Protein AF-A0A522Z5K9-F1 (afdb_monomer_lite)

Sequence (264 aa):
MRSLAPLLTVFLGLAPARAAVGTAVESTFLFEPAEFASKGAEGLAQQDSVFVRPAPPSSEPDETLDLSAAFNKNWDADAFPTGEGPAMVGTQFDAKGDAYLSVTLPHAQVATYYKYEAGMSAAWQVGNEVYEMWLDVSIFRARTSNFVMVKRRSDGRTVYKRRIKEILLRTYPKGQTVSIGGREYKVFFSFSLIPGDPARTDVNNYTLALVTNVGSGGDLDYRTYLIPFRDLQGSGTVSYTLYGGERIRLRARTDPPELDVFVP

Radius of gyration: 26.59 Å; chains: 1; bounding box: 60×40×113 Å

Secondary structure (DSSP, 8-state):
----------------------------------------TTS-S------PPPPPPPSS-SEEEETTTTBTGGGGSEEEE-SSSEEEEEEEE-TT--EEEEEE-TT-SS-EEEE--TT-EEEEEETTEEEEEEEE--TTSTTT--EEEEEETTT--EEEEEEHHHHHHHHGGGSEEEEETTEEEEEEEEEEEE-SSSBEEEEEEEEEEEEEE---TT---EEEEEEEGGGG-SSSPEEEE-GGG-EEEEEE--TTTEEEEE--

Structure (mmCIF, N/CA/C/O backbone):
data_AF-A0A522Z5K9-F1
#
_entry.id   AF-A0A522Z5K9-F1
#
loop_
_atom_site.group_PDB
_atom_site.id
_atom_site.type_symbol
_atom_site.label_atom_id
_atom_site.label_alt_id
_atom_site.label_comp_id
_atom_site.label_asym_id
_atom_site.label_entity_id
_atom_site.label_seq_id
_atom_site.pdbx_PDB_ins_code
_atom_site.Cartn_x
_atom_site.Cartn_y
_atom_site.Cartn_z
_atom_site.occupancy
_atom_site.B_iso_or_equiv
_atom_site.auth_seq_id
_atom_site.auth_comp_id
_atom_site.auth_asym_id
_atom_site.auth_atom_id
_atom_site.pdbx_PDB_model_num
ATOM 1 N N . MET A 1 1 ? 1.668 1.784 -81.060 1.00 38.09 1 MET A N 1
ATOM 2 C CA . MET A 1 1 ? 1.559 0.311 -81.133 1.00 38.09 1 MET A CA 1
ATOM 3 C C . MET A 1 1 ? 1.083 -0.203 -79.780 1.00 38.09 1 MET A C 1
ATOM 5 O O . MET A 1 1 ? 1.662 0.169 -78.775 1.00 38.09 1 MET A O 1
ATOM 9 N N . ARG A 1 2 ? -0.029 -0.950 -79.816 1.00 39.84 2 ARG A N 1
ATOM 10 C CA . ARG A 1 2 ? -0.612 -1.913 -78.857 1.00 39.84 2 ARG A CA 1
ATOM 11 C C . ARG A 1 2 ? 0.016 -2.056 -77.454 1.00 39.84 2 ARG A C 1
ATOM 13 O O . ARG A 1 2 ? 1.145 -2.508 -77.348 1.00 39.84 2 ARG A O 1
ATOM 20 N N . SER A 1 3 ? -0.810 -1.922 -76.411 1.00 42.44 3 SER A N 1
ATOM 21 C CA . SER A 1 3 ? -1.232 -3.082 -75.603 1.00 42.44 3 SER A CA 1
ATOM 22 C C . SER A 1 3 ? -2.484 -2.751 -74.775 1.00 42.44 3 SER A C 1
ATOM 24 O O . SER A 1 3 ? -2.632 -1.637 -74.285 1.00 42.44 3 SER A O 1
ATOM 26 N N . LEU A 1 4 ? -3.390 -3.723 -74.690 1.00 47.41 4 LEU A N 1
ATOM 27 C CA . LEU A 1 4 ? -4.717 -3.722 -74.067 1.00 47.41 4 LEU A CA 1
ATOM 28 C C . LEU A 1 4 ? -4.751 -4.826 -72.994 1.00 47.41 4 LEU A C 1
ATOM 30 O O . LEU A 1 4 ? -4.060 -5.828 -73.165 1.00 47.41 4 LEU A O 1
ATOM 34 N N . ALA A 1 5 ? -5.672 -4.663 -72.029 1.00 45.78 5 ALA A N 1
ATOM 35 C CA . ALA A 1 5 ? -6.267 -5.648 -71.098 1.00 45.78 5 ALA A CA 1
ATOM 36 C C . ALA A 1 5 ? -5.790 -5.612 -69.622 1.00 45.78 5 ALA A C 1
ATOM 38 O O . ALA A 1 5 ? -4.616 -5.355 -69.372 1.00 45.78 5 ALA A O 1
ATOM 39 N N . PRO A 1 6 ? -6.640 -6.012 -68.645 1.00 53.31 6 PRO A N 1
ATOM 40 C CA . PRO A 1 6 ? -8.097 -5.820 -68.570 1.00 53.31 6 PRO A CA 1
ATOM 41 C C . PRO A 1 6 ? -8.613 -5.318 -67.198 1.00 53.31 6 PRO A C 1
ATOM 43 O O . PRO A 1 6 ? -7.958 -5.424 -66.164 1.00 53.31 6 PRO A O 1
ATOM 46 N N . LEU A 1 7 ? -9.858 -4.822 -67.231 1.00 45.09 7 LEU A N 1
ATOM 47 C CA . LEU A 1 7 ? -10.778 -4.672 -66.100 1.00 45.09 7 LEU A CA 1
ATOM 48 C C . LEU A 1 7 ? -10.933 -5.987 -65.317 1.00 45.09 7 LEU A C 1
ATOM 50 O O . LEU A 1 7 ? -11.170 -7.034 -65.922 1.00 45.09 7 LEU A O 1
ATOM 54 N N . LEU A 1 8 ? -10.978 -5.896 -63.986 1.00 38.59 8 LEU A N 1
ATOM 55 C CA . LEU A 1 8 ? -11.703 -6.857 -63.158 1.00 38.59 8 LEU A CA 1
ATOM 56 C C . LEU A 1 8 ? -12.752 -6.105 -62.331 1.00 38.59 8 LEU A C 1
ATOM 58 O O . LEU A 1 8 ? -12.438 -5.365 -61.402 1.00 38.59 8 LEU A O 1
ATOM 62 N N . THR A 1 9 ? -14.009 -6.290 -62.714 1.00 41.22 9 THR A N 1
ATOM 63 C CA . THR A 1 9 ? -15.200 -5.922 -61.951 1.00 41.22 9 THR A CA 1
ATOM 64 C C . THR A 1 9 ? -15.710 -7.200 -61.295 1.00 41.22 9 THR A C 1
ATOM 66 O O . THR A 1 9 ? -16.002 -8.158 -62.006 1.00 41.22 9 THR A O 1
ATOM 69 N N . VAL A 1 10 ? -15.858 -7.225 -59.969 1.00 41.28 10 VAL A N 1
ATOM 70 C CA . VAL A 1 10 ? -16.728 -8.201 -59.297 1.00 41.28 10 VAL A CA 1
ATOM 71 C C . VAL A 1 10 ? -17.717 -7.450 -58.418 1.00 41.28 10 VAL A C 1
ATOM 73 O O . VAL A 1 10 ? -17.373 -6.539 -57.670 1.00 41.28 10 VAL A O 1
ATOM 76 N N . PHE A 1 11 ? -18.969 -7.829 -58.636 1.00 37.94 11 PHE A N 1
ATOM 77 C CA . PHE A 1 11 ? -20.211 -7.266 -58.149 1.00 37.94 11 PHE A CA 1
ATOM 78 C C . PHE A 1 11 ? -20.534 -7.672 -56.701 1.00 37.94 11 PHE A C 1
ATOM 80 O O . PHE A 1 11 ? -20.244 -8.784 -56.277 1.00 37.94 11 PHE A O 1
ATOM 87 N N . LEU A 1 12 ? -21.223 -6.743 -56.032 1.00 35.25 12 LEU A N 1
ATOM 88 C CA . LEU A 1 12 ? -22.359 -6.888 -55.112 1.00 35.25 12 LEU A CA 1
ATOM 89 C C . LEU A 1 12 ? -22.447 -8.077 -54.134 1.00 35.25 12 LEU A C 1
ATOM 91 O O . LEU A 1 12 ? -22.701 -9.216 -54.509 1.00 35.25 12 LEU A O 1
ATOM 95 N N . GLY A 1 13 ? -22.541 -7.700 -52.856 1.00 32.12 13 GLY A N 1
ATOM 96 C CA . GLY A 1 13 ? -23.331 -8.385 -51.833 1.00 32.12 13 GLY A CA 1
ATOM 97 C C . GLY A 1 13 ? -24.067 -7.373 -50.945 1.00 32.12 13 GLY A C 1
ATOM 98 O O . GLY A 1 13 ? -23.658 -7.133 -49.817 1.00 32.12 13 GLY A O 1
ATOM 99 N N . LEU A 1 14 ? -25.130 -6.746 -51.469 1.00 36.59 14 LEU A N 1
ATOM 100 C CA . LEU A 1 14 ? -26.270 -6.258 -50.669 1.00 36.59 14 LEU A CA 1
ATOM 101 C C . LEU A 1 14 ? -27.040 -7.515 -50.210 1.00 36.59 14 LEU A C 1
ATOM 103 O O . LEU A 1 14 ? -27.136 -8.465 -50.978 1.00 36.59 14 LEU A O 1
ATOM 107 N N . ALA A 1 15 ? -27.603 -7.627 -49.010 1.00 40.28 15 ALA A N 1
ATOM 108 C CA . ALA A 1 15 ? -28.743 -6.852 -48.525 1.00 40.28 15 ALA A CA 1
ATOM 109 C C . ALA A 1 15 ? -29.077 -7.252 -47.048 1.00 40.28 15 ALA A C 1
ATOM 111 O O . ALA A 1 15 ? -28.417 -8.128 -46.491 1.00 40.28 15 ALA A O 1
ATOM 112 N N . PRO A 1 16 ? -30.081 -6.620 -46.403 1.00 50.53 16 PRO A N 1
ATOM 113 C CA . PRO A 1 16 ? -30.133 -6.348 -44.965 1.00 50.53 16 PRO A CA 1
ATOM 114 C C . PRO A 1 16 ? -31.173 -7.179 -44.187 1.00 50.53 16 PRO A C 1
ATOM 116 O O . PRO A 1 16 ? -32.095 -7.743 -44.766 1.00 50.53 16 PRO A O 1
ATOM 119 N N . ALA A 1 17 ? -31.107 -7.150 -42.853 1.00 35.06 17 ALA A N 1
ATOM 120 C CA . ALA A 1 17 ? -32.242 -7.461 -41.972 1.00 35.06 17 ALA A CA 1
ATOM 121 C C . ALA A 1 17 ? -32.073 -6.686 -40.650 1.00 35.06 17 ALA A C 1
ATOM 123 O O . ALA A 1 17 ? -31.107 -6.885 -39.926 1.00 35.06 17 ALA A O 1
ATOM 124 N N . ARG A 1 18 ? -32.802 -5.577 -40.480 1.00 33.28 18 ARG A N 1
ATOM 125 C CA . ARG A 1 18 ? -34.078 -5.453 -39.741 1.00 33.28 18 ARG A CA 1
ATOM 126 C C . ARG A 1 18 ? -33.966 -5.679 -38.225 1.00 33.28 18 ARG A C 1
ATOM 128 O O . ARG A 1 18 ? -33.973 -6.799 -37.745 1.00 33.28 18 ARG A O 1
ATOM 135 N N . ALA A 1 19 ? -33.940 -4.535 -37.539 1.00 36.88 19 ALA A N 1
ATOM 136 C CA . ALA A 1 19 ? -34.707 -4.150 -36.355 1.00 36.88 19 ALA A CA 1
ATOM 137 C C . ALA A 1 19 ? -35.107 -5.229 -35.333 1.00 36.88 19 ALA A C 1
ATOM 139 O O . ALA A 1 19 ? -35.972 -6.061 -35.594 1.00 36.88 19 ALA A O 1
ATOM 140 N N . ALA A 1 20 ? -34.654 -5.017 -34.098 1.00 30.48 20 ALA A N 1
ATOM 141 C CA . ALA A 1 20 ? -35.480 -5.231 -32.919 1.00 30.48 20 ALA A CA 1
ATOM 142 C C . ALA A 1 20 ? -35.437 -3.963 -32.054 1.00 30.48 20 ALA A C 1
ATOM 144 O O . ALA A 1 20 ? -34.388 -3.554 -31.562 1.00 30.48 20 ALA A O 1
ATOM 145 N N . VAL A 1 21 ? -36.599 -3.322 -31.936 1.00 38.12 21 VAL A N 1
ATOM 146 C CA . VAL A 1 21 ? -36.931 -2.356 -30.887 1.00 38.12 21 VAL A CA 1
ATOM 147 C C . VAL A 1 21 ? -37.087 -3.140 -29.586 1.00 38.12 21 VAL A C 1
ATOM 149 O O . VAL A 1 21 ? -37.733 -4.186 -29.584 1.00 38.12 21 VAL A O 1
ATOM 152 N N . GLY A 1 22 ? -36.542 -2.624 -28.487 1.00 28.41 22 GLY A N 1
ATOM 153 C CA . GLY A 1 22 ? -36.716 -3.215 -27.165 1.00 28.41 22 GLY A CA 1
ATOM 154 C C . GLY A 1 22 ? -36.303 -2.261 -26.052 1.00 28.41 22 GLY A C 1
ATOM 155 O O . GLY A 1 22 ? -35.141 -2.225 -25.680 1.00 28.41 22 GLY A O 1
ATOM 156 N N . THR A 1 23 ? -37.290 -1.498 -25.574 1.00 27.36 23 THR A N 1
ATOM 157 C CA . THR A 1 23 ? -37.508 -1.069 -24.177 1.00 27.36 23 THR A CA 1
ATOM 158 C C . THR A 1 23 ? -36.351 -0.460 -23.377 1.00 27.36 23 THR A C 1
ATOM 160 O O . THR A 1 23 ? -35.394 -1.128 -23.000 1.00 27.36 23 THR A O 1
ATOM 163 N N . ALA A 1 24 ? -36.552 0.804 -22.994 1.00 35.72 24 ALA A N 1
ATOM 164 C CA . ALA A 1 24 ? -35.871 1.456 -21.887 1.00 35.72 24 ALA A CA 1
ATOM 165 C C . ALA A 1 24 ? -35.961 0.624 -20.596 1.00 35.72 24 ALA A C 1
ATOM 167 O O . ALA A 1 24 ? -37.046 0.181 -20.221 1.00 35.72 24 ALA A O 1
ATOM 168 N N . VAL A 1 25 ? -34.831 0.490 -19.904 1.00 29.16 25 VAL A N 1
ATOM 169 C CA . VAL A 1 25 ? -34.778 0.245 -18.462 1.00 29.16 25 VAL A CA 1
ATOM 170 C C . VAL A 1 25 ? -33.699 1.171 -17.911 1.00 29.16 25 VAL A C 1
ATOM 172 O O . VAL A 1 25 ? -32.521 1.040 -18.246 1.00 29.16 25 VAL A O 1
ATOM 175 N N . GLU A 1 26 ? -34.124 2.150 -17.116 1.00 31.48 26 GLU A N 1
ATOM 176 C CA . GLU A 1 26 ? -33.255 2.882 -16.200 1.00 31.48 26 GLU A CA 1
ATOM 177 C C . GLU A 1 26 ? -32.524 1.867 -15.314 1.00 31.48 26 GLU A C 1
ATOM 179 O O . GLU A 1 26 ? -33.155 1.128 -14.563 1.00 31.48 26 GLU A O 1
ATOM 184 N N . SER A 1 27 ? -31.196 1.816 -15.405 1.00 29.36 27 SER A N 1
ATOM 185 C CA . SER A 1 27 ? -30.380 1.055 -14.460 1.00 29.36 27 SER A CA 1
ATOM 186 C C . SER A 1 27 ? -29.713 2.030 -13.506 1.00 29.36 27 SER A C 1
ATOM 188 O O . SER A 1 27 ? -28.600 2.507 -13.733 1.00 29.36 27 SER A O 1
ATOM 190 N N . THR A 1 28 ? -30.426 2.334 -12.427 1.00 28.64 28 THR A N 1
ATOM 191 C CA . THR A 1 28 ? -29.843 2.813 -11.176 1.00 28.64 28 THR A CA 1
ATOM 192 C C . THR A 1 28 ? -28.887 1.728 -10.682 1.00 28.64 28 THR A C 1
ATOM 194 O O . THR A 1 28 ? -29.315 0.742 -10.088 1.00 28.64 28 THR A O 1
ATOM 197 N N . PHE A 1 29 ? -27.591 1.865 -10.959 1.00 24.86 29 PHE A N 1
ATOM 198 C CA . PHE A 1 29 ? -26.584 1.005 -10.343 1.00 24.86 29 PHE A CA 1
ATOM 199 C C . PHE A 1 29 ? -26.376 1.463 -8.900 1.00 24.86 29 PHE A C 1
ATOM 201 O O . PHE A 1 29 ? -25.605 2.377 -8.612 1.00 24.86 29 PHE A O 1
ATOM 208 N N . LEU A 1 30 ? -27.118 0.825 -7.997 1.00 26.42 30 LEU A N 1
ATOM 209 C CA . LEU A 1 30 ? -26.743 0.717 -6.597 1.00 26.42 30 LEU A CA 1
ATOM 210 C C . LEU A 1 30 ? -25.425 -0.062 -6.524 1.00 26.42 30 LEU A C 1
ATOM 212 O O . LEU A 1 30 ? -25.271 -1.112 -7.145 1.00 26.42 30 LEU A O 1
ATOM 216 N N . PHE A 1 31 ? -24.466 0.495 -5.791 1.00 29.17 31 PHE A N 1
ATOM 217 C CA . PHE A 1 31 ? -23.257 -0.203 -5.380 1.00 29.17 31 PHE A CA 1
ATOM 218 C C . PHE A 1 31 ? -23.645 -1.458 -4.590 1.00 29.17 31 PHE A C 1
ATOM 220 O O . PHE A 1 31 ? -24.169 -1.343 -3.485 1.00 29.17 31 PHE A O 1
ATOM 227 N N . GLU A 1 32 ? -23.318 -2.634 -5.116 1.00 26.58 32 GLU A N 1
ATOM 228 C CA . GLU A 1 32 ? -23.085 -3.822 -4.299 1.00 26.58 32 GLU A CA 1
ATOM 229 C C . GLU A 1 32 ? -21.576 -4.107 -4.308 1.00 26.58 32 GLU A C 1
ATOM 231 O O . GLU A 1 32 ? -21.018 -4.429 -5.363 1.00 26.58 32 GLU A O 1
ATOM 236 N N . PRO A 1 33 ? -20.863 -3.956 -3.176 1.00 30.67 33 PRO A N 1
ATOM 237 C CA . PRO A 1 33 ? -19.538 -4.541 -3.048 1.00 30.67 33 PRO A CA 1
ATOM 238 C C . PRO A 1 33 ? -19.664 -6.065 -3.137 1.00 30.67 33 PRO A C 1
ATOM 240 O O . PRO A 1 33 ? -20.565 -6.662 -2.555 1.00 30.67 33 PRO A O 1
ATOM 243 N N . ALA A 1 34 ? -18.750 -6.686 -3.882 1.00 29.42 34 ALA A N 1
ATOM 244 C CA . ALA A 1 34 ? -18.721 -8.122 -4.106 1.00 29.42 34 ALA A CA 1
ATOM 245 C C . ALA A 1 34 ? -18.733 -8.905 -2.780 1.00 29.42 34 ALA A C 1
ATOM 247 O O . ALA A 1 34 ? -17.736 -8.944 -2.055 1.00 29.42 34 ALA A O 1
ATOM 248 N N . GLU A 1 35 ? -19.849 -9.576 -2.500 1.00 29.75 35 GLU A N 1
ATOM 249 C CA . GLU A 1 35 ? -19.914 -10.641 -1.509 1.00 29.75 35 GLU A CA 1
ATOM 250 C C . GLU A 1 35 ? -19.084 -11.836 -1.997 1.00 29.75 35 GLU A C 1
ATOM 252 O O . GLU A 1 35 ? -19.398 -12.493 -2.993 1.00 29.75 35 GLU A O 1
ATOM 257 N N . PHE A 1 36 ? -18.017 -12.153 -1.265 1.00 32.34 36 PHE A N 1
ATOM 258 C CA . PHE A 1 36 ? -17.412 -13.476 -1.316 1.00 32.34 36 PHE A CA 1
ATOM 259 C C . PHE A 1 36 ? -18.086 -14.368 -0.266 1.00 32.34 36 PHE A C 1
ATOM 261 O O . PHE A 1 36 ? -17.975 -14.119 0.931 1.00 32.34 36 PHE A O 1
ATOM 268 N N . ALA A 1 37 ? -18.707 -15.438 -0.772 1.00 34.50 37 ALA A N 1
ATOM 269 C CA . ALA A 1 37 ? -19.299 -16.591 -0.084 1.00 34.50 37 ALA A CA 1
ATOM 270 C C . ALA A 1 37 ? -20.744 -16.442 0.439 1.00 34.50 37 ALA A C 1
ATOM 272 O O . ALA A 1 37 ? -21.019 -16.261 1.622 1.00 34.50 37 ALA A O 1
ATOM 273 N N . SER A 1 38 ? -21.682 -16.712 -0.470 1.00 36.88 38 SER A N 1
ATOM 274 C CA . SER A 1 38 ? -23.034 -17.181 -0.184 1.00 36.88 38 SER A CA 1
ATOM 275 C C . SER A 1 38 ? -23.005 -18.541 0.532 1.00 36.88 38 SER A C 1
ATOM 277 O O . SER A 1 38 ? -22.867 -19.584 -0.105 1.00 36.88 38 SER A O 1
ATOM 279 N N . LYS A 1 39 ? -23.095 -18.527 1.869 1.00 33.62 39 LYS A N 1
ATOM 280 C CA . LYS A 1 39 ? -23.675 -19.583 2.735 1.00 33.62 39 LYS A CA 1
ATOM 281 C C . LYS A 1 39 ? -23.502 -19.205 4.211 1.00 33.62 39 LYS A C 1
ATOM 283 O O . LYS A 1 39 ? -22.587 -19.661 4.887 1.00 33.62 39 LYS A O 1
ATOM 288 N N . GLY A 1 40 ? -24.405 -18.365 4.706 1.00 32.81 40 GLY A N 1
ATOM 289 C CA . GLY A 1 40 ? -24.480 -18.012 6.130 1.00 32.81 40 GLY A CA 1
ATOM 290 C C . GLY A 1 40 ? -25.724 -17.212 6.535 1.00 32.81 40 GLY A C 1
ATOM 291 O O . GLY A 1 40 ? -25.998 -17.074 7.722 1.00 32.81 40 GLY A O 1
ATOM 292 N N . ALA A 1 41 ? -26.508 -16.722 5.572 1.00 31.91 41 ALA A N 1
ATOM 293 C CA . ALA A 1 41 ? -27.564 -15.734 5.795 1.00 31.91 41 ALA A CA 1
ATOM 294 C C . ALA A 1 41 ? -28.925 -16.282 6.288 1.00 31.91 41 ALA A C 1
ATOM 296 O O . ALA A 1 41 ? -29.937 -15.621 6.093 1.00 31.91 41 ALA A O 1
ATOM 297 N N . GLU A 1 42 ? -28.986 -17.444 6.948 1.00 33.66 42 GLU A N 1
ATOM 298 C CA . GLU A 1 42 ? -30.263 -17.990 7.467 1.00 33.66 42 GLU A CA 1
ATOM 299 C C . GLU A 1 42 ? -30.261 -18.316 8.975 1.00 33.66 42 GLU A C 1
ATOM 301 O O . GLU A 1 42 ? -31.186 -18.951 9.469 1.00 33.66 42 GLU A O 1
ATOM 306 N N . GLY A 1 43 ? -29.264 -17.862 9.746 1.00 32.97 43 GLY A N 1
ATOM 307 C CA . GLY A 1 43 ? -29.091 -18.307 11.140 1.00 32.97 43 GLY A CA 1
ATOM 308 C C . GLY A 1 43 ? -29.132 -17.270 12.269 1.00 32.97 43 GLY A C 1
ATOM 309 O O . GLY A 1 43 ? -28.964 -17.676 13.411 1.00 32.97 43 GLY A O 1
ATOM 310 N N . LEU A 1 44 ? -29.301 -15.965 12.018 1.00 32.34 44 LEU A N 1
ATOM 311 C CA . LEU A 1 44 ? -29.113 -14.934 13.067 1.00 32.34 44 LEU A CA 1
ATOM 312 C C . LEU A 1 44 ? -30.290 -13.963 13.234 1.00 32.34 44 LEU A C 1
ATOM 314 O O . LEU A 1 44 ? -30.126 -12.832 13.687 1.00 32.34 44 LEU A O 1
ATOM 318 N N . ALA A 1 45 ? -31.502 -14.412 12.913 1.00 34.56 45 ALA A N 1
ATOM 319 C CA . ALA A 1 45 ? -32.692 -13.810 13.496 1.00 34.56 45 ALA A CA 1
ATOM 320 C C . ALA A 1 45 ? -32.866 -14.384 14.912 1.00 34.56 45 ALA A C 1
ATOM 322 O O . ALA A 1 45 ? -33.071 -15.585 15.044 1.00 34.56 45 ALA A O 1
ATOM 323 N N . GLN A 1 46 ? -32.832 -13.506 15.921 1.00 43.53 46 GLN A N 1
ATOM 324 C CA . GLN A 1 46 ? -33.010 -13.734 17.370 1.00 43.53 46 GLN A CA 1
ATOM 325 C C . GLN A 1 46 ? -31.714 -13.855 18.182 1.00 43.53 46 GLN A C 1
ATOM 327 O O . GLN A 1 46 ? -31.176 -14.940 18.368 1.00 43.53 46 GLN A O 1
ATOM 332 N N . GLN A 1 47 ? -31.292 -12.738 18.781 1.00 32.72 47 GLN A N 1
ATOM 333 C CA . GLN A 1 47 ? -30.780 -12.754 20.151 1.00 32.72 47 GLN A CA 1
ATOM 334 C C . GLN A 1 47 ? -30.977 -11.387 20.818 1.00 32.72 47 GLN A C 1
ATOM 336 O O . GLN A 1 47 ? -30.846 -10.338 20.189 1.00 32.72 47 GLN A O 1
ATOM 341 N N . ASP A 1 48 ? -31.386 -11.454 22.079 1.00 29.50 48 ASP A N 1
ATOM 342 C CA . ASP A 1 48 ? -31.991 -10.399 22.881 1.00 29.50 48 ASP A CA 1
ATOM 343 C C . ASP A 1 48 ? -31.126 -9.142 23.054 1.00 29.50 48 ASP A C 1
ATOM 345 O O . ASP A 1 48 ? -29.913 -9.188 23.261 1.00 29.50 48 ASP A O 1
ATOM 349 N N . SER A 1 49 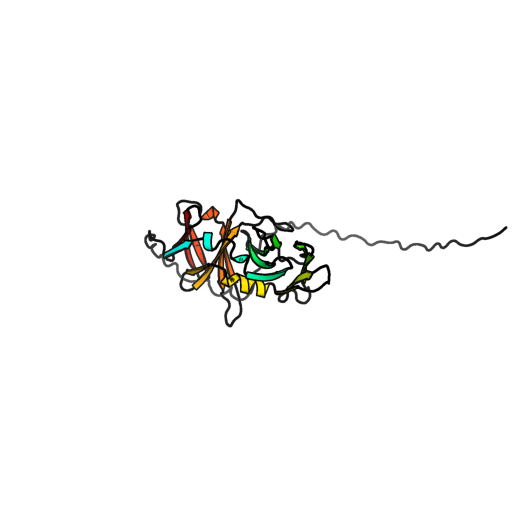? -31.788 -7.988 23.038 1.00 26.31 49 SER A N 1
ATOM 350 C CA . SER A 1 49 ? -31.211 -6.685 23.349 1.00 26.31 49 SER A CA 1
ATOM 351 C C . SER A 1 49 ? -30.859 -6.579 24.839 1.00 26.31 49 SER A C 1
ATOM 353 O O . SER A 1 49 ? -31.654 -6.137 25.669 1.00 26.31 49 SER A O 1
ATOM 355 N N . VAL A 1 50 ? -29.625 -6.945 25.191 1.00 29.16 50 VAL A N 1
ATOM 356 C CA . VAL A 1 50 ? -29.044 -6.639 26.504 1.00 29.16 50 VAL A CA 1
ATOM 357 C C . VAL A 1 50 ? -28.645 -5.162 26.533 1.00 29.16 50 VAL A C 1
ATOM 359 O O . VAL A 1 50 ? -27.687 -4.742 25.885 1.00 29.16 50 VAL A O 1
ATOM 362 N N . PHE A 1 51 ? -29.373 -4.356 27.308 1.00 30.52 51 PHE A N 1
ATOM 363 C CA . PHE A 1 51 ? -28.955 -2.996 27.653 1.00 30.52 51 PHE A CA 1
ATOM 364 C C . PHE A 1 51 ? -27.724 -3.053 28.568 1.00 30.52 51 PHE A C 1
ATOM 366 O O . PHE A 1 51 ? -27.838 -3.163 29.789 1.00 30.52 51 PHE A O 1
ATOM 373 N N . VAL A 1 52 ? -26.534 -2.960 27.977 1.00 34.34 52 VAL A N 1
ATOM 374 C CA . VAL A 1 52 ? -25.280 -2.753 28.710 1.00 34.34 52 VAL A CA 1
ATOM 375 C C . VAL A 1 52 ? -25.116 -1.254 28.963 1.00 34.34 52 VAL A C 1
ATOM 377 O O . VAL A 1 52 ? -25.096 -0.452 28.027 1.00 34.34 52 VAL A O 1
ATOM 380 N N . ARG A 1 53 ? -25.019 -0.854 30.238 1.00 34.12 53 ARG A N 1
ATOM 381 C CA . ARG A 1 53 ? -24.661 0.525 30.604 1.00 34.12 53 ARG A CA 1
ATOM 382 C C . ARG A 1 53 ? -23.257 0.835 30.061 1.00 34.12 53 ARG A C 1
ATOM 384 O O . ARG A 1 53 ? -22.364 0.022 30.287 1.00 34.12 53 ARG A O 1
ATOM 391 N N . PRO A 1 54 ? -23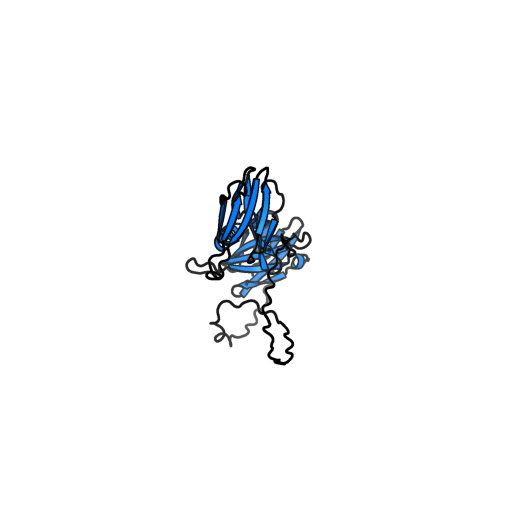.030 1.985 29.398 1.00 36.25 54 PRO A N 1
ATOM 392 C CA . PRO A 1 54 ? -21.691 2.371 28.971 1.00 36.25 54 PRO A CA 1
ATOM 393 C C . PRO A 1 54 ? -20.779 2.471 30.197 1.00 36.25 54 PRO A C 1
ATOM 395 O O . PRO A 1 54 ? -21.111 3.177 31.153 1.00 36.25 54 PRO A O 1
ATOM 398 N N . ALA A 1 55 ? -19.642 1.776 30.176 1.00 41.69 55 ALA A N 1
ATOM 399 C CA . ALA A 1 55 ? -18.550 2.097 31.085 1.00 41.69 55 ALA A CA 1
ATOM 400 C C . ALA A 1 55 ? -18.145 3.570 30.860 1.00 41.69 55 ALA A C 1
ATOM 402 O O . ALA A 1 55 ? -18.209 4.044 29.717 1.00 41.69 55 ALA A O 1
ATOM 403 N N . PRO A 1 56 ? -17.773 4.322 31.915 1.00 44.44 56 PRO A N 1
ATOM 404 C CA . PRO A 1 56 ? -17.266 5.674 31.734 1.00 44.44 56 PRO A CA 1
ATOM 405 C C . PRO A 1 56 ? -16.069 5.627 30.773 1.00 44.44 56 PRO A C 1
ATOM 407 O O . PRO A 1 56 ? -15.248 4.713 30.879 1.00 44.44 56 PRO A O 1
ATOM 410 N N . PRO A 1 57 ? -15.971 6.556 29.808 1.00 52.94 57 PRO A N 1
ATOM 411 C CA . PRO A 1 57 ? -14.858 6.564 28.874 1.00 52.94 57 PRO A CA 1
ATOM 412 C C . PRO A 1 57 ? -13.556 6.680 29.671 1.00 52.94 57 PRO A C 1
ATOM 414 O O . PRO A 1 57 ? -13.347 7.685 30.347 1.00 52.94 57 PRO A O 1
ATOM 417 N N . SER A 1 58 ? -12.700 5.652 29.604 1.00 55.56 58 SER A N 1
ATOM 418 C CA . SER A 1 58 ? -11.326 5.749 30.114 1.00 55.56 58 SER A CA 1
ATOM 419 C C . SER A 1 58 ? -10.681 7.011 29.538 1.00 55.56 58 SER A C 1
ATOM 421 O O . SER A 1 58 ? -10.772 7.247 28.326 1.00 55.56 58 SER A O 1
ATOM 423 N N . SER A 1 59 ? -10.086 7.832 30.406 1.00 64.75 59 SER A N 1
ATOM 424 C CA . SER A 1 59 ? -9.358 9.045 30.024 1.00 64.75 59 SER A CA 1
ATOM 425 C C . SER A 1 59 ? -7.974 8.740 29.448 1.00 64.75 59 SER A C 1
ATOM 427 O O . SER A 1 59 ? -7.434 9.568 28.713 1.00 64.75 59 SER A O 1
ATOM 429 N N . GLU A 1 60 ? -7.416 7.568 29.760 1.00 72.69 60 GLU A N 1
ATOM 430 C CA . GLU A 1 60 ? -6.108 7.117 29.283 1.00 72.69 60 GLU A CA 1
ATOM 431 C C . GLU A 1 60 ? -6.273 6.110 28.132 1.00 72.69 60 GLU A C 1
ATOM 433 O O . GLU A 1 60 ? -7.155 5.246 28.209 1.00 72.69 60 GLU A O 1
ATOM 438 N N . PRO A 1 61 ? -5.492 6.248 27.042 1.00 74.69 61 PRO A N 1
ATOM 439 C CA . PRO A 1 61 ? -5.475 5.275 25.956 1.00 74.69 61 PRO A CA 1
ATOM 440 C C . PRO A 1 61 ? -4.805 3.976 26.398 1.00 74.69 61 PRO A C 1
ATOM 442 O O . PRO A 1 61 ? -3.845 3.997 27.163 1.00 74.69 61 PRO A O 1
ATOM 445 N N . ASP A 1 62 ? -5.297 2.855 25.878 1.00 81.62 62 ASP A N 1
ATOM 446 C CA . ASP A 1 62 ? -4.698 1.537 26.099 1.00 81.62 62 ASP A CA 1
ATOM 447 C C . ASP A 1 62 ? -3.383 1.393 25.318 1.00 81.62 62 ASP A C 1
ATOM 449 O O . ASP A 1 62 ? -2.450 0.731 25.770 1.00 81.62 62 ASP A O 1
ATOM 453 N N . GLU A 1 63 ? -3.288 2.055 24.161 1.00 83.19 63 GLU A N 1
ATOM 454 C CA . GLU A 1 63 ? -2.082 2.111 23.338 1.00 83.19 63 GLU A CA 1
ATOM 455 C C . GLU A 1 63 ? -1.975 3.477 22.631 1.00 83.19 63 GLU A C 1
ATOM 457 O O . GLU A 1 63 ? -2.975 4.040 22.194 1.00 83.19 63 GLU A O 1
ATOM 462 N N . THR A 1 64 ? -0.765 4.026 22.495 1.00 82.25 64 THR A N 1
ATOM 463 C CA . THR A 1 64 ? -0.497 5.227 21.680 1.00 82.25 64 THR A CA 1
ATOM 464 C C . THR A 1 64 ? 0.509 4.847 20.599 1.00 82.25 64 THR A C 1
ATOM 466 O O . THR A 1 64 ? 1.605 4.373 20.899 1.00 82.25 64 THR A O 1
ATOM 469 N N . LEU A 1 65 ? 0.138 5.048 19.335 1.00 81.50 65 LEU A N 1
ATOM 470 C CA . LEU A 1 65 ? 0.972 4.738 18.178 1.00 81.50 65 LEU A CA 1
ATOM 471 C C . LEU A 1 65 ? 1.595 6.009 17.616 1.00 81.50 65 LEU A C 1
ATOM 473 O O . LEU A 1 65 ? 0.886 6.950 17.266 1.00 81.50 65 LEU A O 1
ATOM 477 N N . ASP A 1 66 ? 2.908 5.987 17.427 1.00 81.50 66 ASP A N 1
ATOM 478 C CA . ASP A 1 66 ? 3.594 6.956 16.579 1.00 81.50 66 ASP A CA 1
ATOM 479 C C . ASP A 1 66 ? 3.372 6.595 15.098 1.00 81.50 66 ASP A C 1
ATOM 481 O O . ASP A 1 66 ? 4.012 5.690 14.551 1.00 81.50 66 ASP A O 1
ATOM 485 N N . LEU A 1 67 ? 2.453 7.299 14.430 1.00 78.44 67 LEU A N 1
ATOM 486 C CA . LEU A 1 67 ? 2.150 7.059 13.019 1.00 78.44 67 LEU A CA 1
ATOM 487 C C . LEU A 1 67 ? 3.253 7.567 12.091 1.00 78.44 67 LEU A C 1
ATOM 489 O O . LEU A 1 67 ? 3.298 7.131 10.939 1.00 78.44 67 LEU A O 1
ATOM 493 N N . SER A 1 68 ? 4.161 8.432 12.557 1.00 75.25 68 SER A N 1
ATOM 494 C CA . SER A 1 68 ? 5.321 8.840 11.759 1.00 75.25 68 SER A CA 1
ATOM 495 C C . SER A 1 68 ? 6.219 7.636 11.465 1.00 75.25 68 SER A C 1
ATOM 497 O O . SER A 1 68 ? 6.688 7.461 10.339 1.00 75.25 68 SER A O 1
ATOM 499 N N . ALA A 1 69 ? 6.344 6.721 12.431 1.00 74.00 69 ALA A N 1
ATOM 500 C CA . ALA A 1 69 ? 7.057 5.466 12.264 1.00 74.00 69 ALA A CA 1
ATOM 501 C C . ALA A 1 69 ? 6.298 4.452 11.393 1.00 74.00 69 ALA A C 1
ATOM 503 O O . ALA A 1 69 ? 6.919 3.516 10.895 1.00 74.00 69 ALA A O 1
ATOM 504 N N . ALA A 1 70 ? 4.982 4.579 11.218 1.00 72.94 70 ALA A N 1
ATOM 505 C CA . ALA A 1 70 ? 4.175 3.714 10.351 1.00 72.94 70 ALA A CA 1
ATOM 506 C C . ALA A 1 70 ? 4.012 4.273 8.928 1.00 72.94 70 ALA A C 1
ATOM 508 O O . ALA A 1 70 ? 3.579 3.548 8.025 1.00 72.94 70 ALA A O 1
ATOM 509 N N . PHE A 1 71 ? 4.361 5.545 8.731 1.00 80.38 71 PHE A N 1
ATOM 510 C CA . PHE A 1 71 ? 4.138 6.258 7.489 1.00 80.38 71 PHE A CA 1
ATOM 511 C C . PHE A 1 71 ? 4.906 5.618 6.340 1.00 80.38 71 PHE A C 1
ATOM 513 O O . PHE A 1 71 ? 6.122 5.446 6.412 1.00 80.38 71 PHE A O 1
ATOM 520 N N . ASN A 1 72 ? 4.191 5.259 5.274 1.00 78.00 72 ASN A N 1
ATOM 521 C CA . ASN A 1 72 ? 4.767 4.751 4.026 1.00 78.00 72 ASN A CA 1
ATOM 522 C C . ASN A 1 72 ? 5.649 3.490 4.154 1.00 78.00 72 ASN A C 1
ATOM 524 O O . ASN A 1 72 ? 6.291 3.078 3.188 1.00 78.00 72 ASN A O 1
ATOM 528 N N . LYS A 1 73 ? 5.641 2.802 5.307 1.00 80.50 73 LYS A N 1
ATOM 529 C CA . LYS A 1 73 ? 6.378 1.538 5.513 1.00 80.50 73 LYS A CA 1
ATOM 530 C C . LYS A 1 73 ? 5.985 0.440 4.528 1.00 80.50 73 LYS A C 1
ATOM 532 O O . LYS A 1 73 ? 6.736 -0.506 4.291 1.00 80.50 73 LYS A O 1
ATOM 537 N N . ASN A 1 74 ? 4.791 0.550 3.966 1.00 81.25 74 ASN A N 1
ATOM 538 C CA . ASN A 1 74 ? 4.258 -0.364 2.978 1.00 81.25 74 ASN A CA 1
ATOM 539 C C . ASN A 1 74 ? 4.991 -0.312 1.629 1.00 81.25 74 ASN A C 1
ATOM 541 O O . ASN A 1 74 ? 4.849 -1.269 0.869 1.00 81.25 74 ASN A O 1
ATOM 545 N N . TRP A 1 75 ? 5.778 0.736 1.346 1.00 85.81 75 TRP A N 1
ATOM 546 C CA . TRP A 1 75 ? 6.562 0.863 0.110 1.00 85.81 75 TRP A CA 1
ATOM 547 C C . TRP A 1 75 ? 7.739 -0.120 0.042 1.00 85.81 75 TRP A C 1
ATOM 549 O O . TRP A 1 75 ? 8.130 -0.535 -1.047 1.00 85.81 75 TRP A O 1
ATOM 559 N N . ASP A 1 76 ? 8.243 -0.559 1.199 1.00 85.56 76 ASP A N 1
ATOM 560 C CA . ASP A 1 76 ? 9.480 -1.338 1.328 1.00 85.56 76 ASP A CA 1
ATOM 561 C C . ASP A 1 76 ? 9.227 -2.837 1.575 1.00 85.56 76 ASP A C 1
ATOM 563 O O . ASP A 1 76 ? 9.909 -3.491 2.378 1.00 85.56 76 ASP A O 1
ATOM 567 N N . ALA A 1 77 ? 8.195 -3.396 0.941 1.00 88.88 77 ALA A N 1
ATOM 568 C CA . ALA A 1 77 ? 7.768 -4.778 1.165 1.00 88.88 77 ALA A CA 1
ATOM 569 C C . ALA A 1 77 ? 8.652 -5.814 0.450 1.00 88.88 77 ALA A C 1
ATOM 571 O O . ALA A 1 77 ? 8.967 -6.868 1.005 1.00 88.88 77 ALA A O 1
ATOM 572 N N . ASP A 1 78 ? 9.055 -5.517 -0.778 1.00 94.62 78 ASP A N 1
ATOM 573 C CA . ASP A 1 78 ? 9.902 -6.343 -1.632 1.00 94.62 78 ASP A CA 1
ATOM 574 C C . ASP A 1 78 ? 10.830 -5.438 -2.452 1.00 94.62 78 ASP A C 1
ATOM 576 O O . ASP A 1 78 ? 10.713 -4.214 -2.405 1.00 94.62 78 ASP A O 1
ATOM 580 N N . ALA A 1 79 ? 11.765 -6.020 -3.197 1.00 94.81 79 ALA A N 1
ATOM 581 C CA . ALA A 1 79 ? 12.679 -5.237 -4.018 1.00 94.81 79 ALA A CA 1
ATOM 582 C C . ALA A 1 79 ? 13.153 -5.991 -5.261 1.00 94.81 79 ALA A C 1
ATOM 584 O O . ALA A 1 79 ? 13.174 -7.224 -5.305 1.00 94.81 79 ALA A O 1
ATOM 585 N N . PHE A 1 80 ? 13.607 -5.236 -6.259 1.00 94.38 80 PHE A N 1
ATOM 586 C CA . PHE A 1 80 ? 14.384 -5.763 -7.377 1.00 94.38 80 PHE A CA 1
ATOM 587 C C . PHE A 1 80 ? 15.642 -4.928 -7.621 1.00 94.38 80 PHE A C 1
ATOM 589 O O . PHE A 1 80 ? 15.638 -3.717 -7.393 1.00 94.38 80 PHE A O 1
ATOM 596 N N . PRO A 1 81 ? 16.742 -5.553 -8.075 1.00 93.94 81 PRO A N 1
ATOM 597 C CA . PRO A 1 81 ? 17.982 -4.834 -8.318 1.00 93.94 81 PRO A CA 1
ATOM 598 C C . PRO A 1 81 ? 17.872 -3.957 -9.569 1.00 93.94 81 PRO A C 1
ATOM 600 O O . PRO A 1 81 ? 17.376 -4.401 -10.608 1.00 93.94 81 PRO A O 1
ATOM 603 N N . THR A 1 82 ? 18.412 -2.744 -9.485 1.00 93.62 82 THR A N 1
ATOM 604 C CA . THR A 1 82 ? 18.675 -1.870 -10.635 1.00 93.62 82 THR A CA 1
ATOM 605 C C . THR A 1 82 ? 20.160 -1.492 -10.682 1.00 93.62 82 THR A C 1
ATOM 607 O O . THR A 1 82 ? 20.929 -1.874 -9.799 1.00 93.62 82 THR A O 1
ATOM 610 N N . GLY A 1 83 ? 20.576 -0.748 -11.712 1.00 87.62 83 GLY A N 1
ATOM 611 C CA . GLY A 1 83 ? 21.956 -0.268 -11.845 1.00 87.62 83 GLY A CA 1
ATOM 612 C C . GLY A 1 83 ? 22.377 0.761 -10.788 1.00 87.62 83 GLY A C 1
ATOM 613 O O . GLY A 1 83 ? 23.566 0.874 -10.515 1.00 87.62 83 GLY A O 1
ATOM 614 N N . GLU A 1 84 ? 21.426 1.472 -10.176 1.00 92.75 84 GLU A N 1
ATOM 615 C CA . GLU A 1 84 ? 21.692 2.544 -9.198 1.00 92.75 84 GLU A CA 1
ATOM 616 C C . GLU A 1 84 ? 21.346 2.144 -7.752 1.00 92.75 84 GLU A C 1
ATOM 618 O O . GLU A 1 84 ? 21.597 2.886 -6.809 1.00 92.75 84 GLU A O 1
ATOM 623 N N . GLY A 1 85 ? 20.787 0.947 -7.554 1.00 93.38 85 GLY A N 1
ATOM 624 C CA . GLY A 1 85 ? 20.3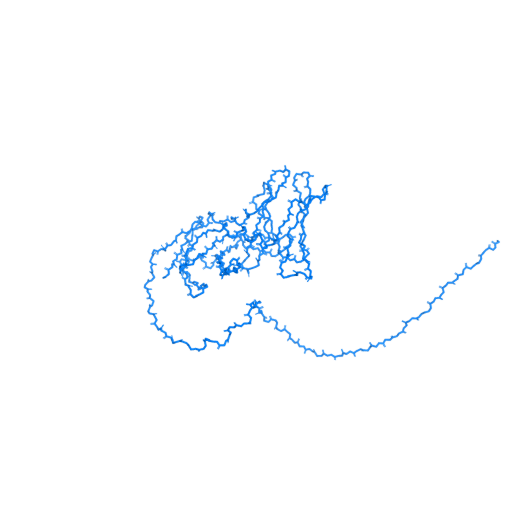40 0.455 -6.251 1.00 93.38 85 GLY A CA 1
ATOM 625 C C . GLY A 1 85 ? 19.076 -0.400 -6.355 1.00 93.38 85 GLY A C 1
ATOM 626 O O . GLY A 1 85 ? 18.562 -0.620 -7.454 1.00 93.38 85 GLY A O 1
ATOM 627 N N . PRO A 1 86 ? 18.554 -0.937 -5.246 1.00 95.25 86 PRO A N 1
ATOM 628 C CA . PRO A 1 86 ? 17.280 -1.643 -5.271 1.00 95.25 86 PRO A CA 1
ATOM 629 C C . PRO A 1 86 ? 16.122 -0.665 -5.516 1.00 95.25 86 PRO A C 1
ATOM 631 O O . PRO A 1 86 ? 16.042 0.380 -4.876 1.00 95.25 86 PRO A O 1
ATOM 634 N N . ALA A 1 87 ? 15.213 -1.024 -6.420 1.00 95.25 87 ALA A N 1
ATOM 635 C CA . ALA A 1 87 ? 13.888 -0.421 -6.475 1.00 95.25 87 ALA A CA 1
ATOM 636 C C . ALA A 1 87 ? 12.962 -1.204 -5.539 1.00 95.25 87 ALA A C 1
ATOM 638 O O . ALA A 1 87 ? 12.923 -2.439 -5.596 1.00 95.25 87 ALA A O 1
ATOM 639 N N . MET A 1 88 ? 12.235 -0.491 -4.687 1.00 96.00 88 MET A N 1
ATOM 640 C CA . MET A 1 88 ? 11.341 -1.072 -3.690 1.00 96.00 88 MET A CA 1
ATOM 641 C C . MET A 1 88 ? 9.938 -1.236 -4.266 1.00 96.00 88 MET A C 1
ATOM 643 O O . MET A 1 88 ? 9.486 -0.435 -5.087 1.00 96.00 88 MET A O 1
ATOM 647 N N . VAL A 1 89 ? 9.261 -2.301 -3.853 1.00 94.38 89 VAL A N 1
ATOM 648 C CA . VAL A 1 89 ? 7.923 -2.673 -4.305 1.00 94.38 89 VAL A CA 1
ATOM 649 C C . VAL A 1 89 ? 7.044 -2.954 -3.097 1.00 94.38 89 VAL A C 1
ATOM 651 O O . VAL A 1 89 ? 7.459 -3.633 -2.158 1.00 94.38 89 VAL A O 1
ATOM 654 N N . GLY A 1 90 ? 5.803 -2.483 -3.142 1.00 93.12 90 GLY A N 1
ATOM 655 C CA . GLY A 1 90 ? 4.862 -2.606 -2.040 1.00 93.12 90 GLY A CA 1
ATOM 656 C C . GLY A 1 90 ? 3.406 -2.492 -2.457 1.00 93.12 90 GLY A C 1
ATOM 657 O O . GLY A 1 90 ? 3.079 -2.539 -3.643 1.00 93.12 90 GLY A O 1
ATOM 658 N N . THR A 1 91 ? 2.520 -2.363 -1.470 1.00 90.00 91 THR A N 1
ATOM 659 C CA . THR A 1 91 ? 1.092 -2.129 -1.713 1.00 90.00 91 THR A CA 1
ATOM 660 C C . THR A 1 91 ? 0.586 -0.962 -0.889 1.00 90.00 91 THR A C 1
ATOM 662 O O . THR A 1 91 ? 0.802 -0.915 0.316 1.00 90.00 91 THR A O 1
ATOM 665 N N . GLN A 1 92 ? -0.127 -0.054 -1.538 1.00 90.06 92 GLN A N 1
ATOM 666 C CA . GLN A 1 92 ? -0.791 1.105 -0.957 1.00 90.06 92 GLN A CA 1
ATOM 667 C C . GLN A 1 92 ? -2.308 0.906 -1.029 1.00 90.06 92 GLN A C 1
ATOM 669 O O . GLN A 1 92 ? -2.806 0.463 -2.061 1.00 90.06 92 GLN A O 1
ATOM 674 N N . PHE A 1 93 ? -3.038 1.245 0.034 1.00 84.69 93 PHE A N 1
ATOM 675 C CA . PHE A 1 93 ? -4.505 1.279 0.022 1.00 84.69 93 PHE A CA 1
ATOM 676 C C . PHE A 1 93 ? -4.968 2.733 -0.019 1.00 84.69 93 PHE A C 1
ATOM 678 O O . PHE A 1 93 ? -4.468 3.552 0.752 1.00 84.69 93 PHE A O 1
ATOM 685 N N . ASP A 1 94 ? -5.898 3.066 -0.911 1.00 84.69 94 ASP A N 1
ATOM 686 C CA . ASP A 1 94 ? -6.505 4.398 -0.926 1.00 84.69 94 ASP A CA 1
ATOM 687 C C . ASP A 1 94 ? -7.682 4.509 0.068 1.00 84.69 94 ASP A C 1
ATOM 689 O O . ASP A 1 94 ? -8.088 3.537 0.708 1.00 84.69 94 ASP A O 1
ATOM 693 N N . ALA A 1 95 ? -8.261 5.708 0.194 1.00 83.69 95 ALA A N 1
ATOM 694 C CA . ALA A 1 95 ? -9.409 5.950 1.075 1.00 83.69 95 ALA A CA 1
ATOM 695 C C . ALA A 1 95 ? -10.690 5.201 0.663 1.00 83.69 95 ALA A C 1
ATOM 697 O O . ALA A 1 95 ? -11.627 5.130 1.455 1.00 83.69 95 ALA A O 1
ATOM 698 N N . LYS A 1 96 ? -10.758 4.689 -0.571 1.00 83.00 96 LYS A N 1
ATOM 699 C CA . LYS A 1 96 ? -11.887 3.906 -1.093 1.00 83.00 96 LYS A CA 1
ATOM 700 C C . LYS A 1 96 ? -11.675 2.401 -0.914 1.00 83.00 96 LYS A C 1
ATOM 702 O O . LYS A 1 96 ? -12.630 1.642 -1.041 1.00 83.00 96 LYS A O 1
ATOM 707 N N . GLY A 1 97 ? -10.452 1.986 -0.600 1.00 75.38 97 GLY A N 1
ATOM 708 C CA . GLY A 1 97 ? -10.044 0.598 -0.428 1.00 75.38 97 GLY A CA 1
ATOM 709 C C . GLY A 1 97 ? -9.507 -0.075 -1.668 1.00 75.38 97 GLY A C 1
ATOM 710 O O . GLY A 1 97 ? -9.254 -1.280 -1.634 1.00 75.38 97 GLY A O 1
ATOM 711 N N . ASP A 1 98 ? -9.262 0.692 -2.726 1.00 83.06 98 ASP A N 1
ATOM 712 C CA . ASP A 1 98 ? -8.522 0.192 -3.868 1.00 83.06 98 ASP A CA 1
ATOM 713 C C . ASP A 1 98 ? -7.057 -0.027 -3.460 1.00 83.06 98 ASP A C 1
ATOM 715 O O . ASP A 1 98 ? -6.413 0.827 -2.841 1.00 83.06 98 ASP A O 1
ATOM 719 N N . ALA A 1 99 ? -6.523 -1.194 -3.822 1.00 84.31 99 ALA A N 1
ATOM 720 C CA . ALA A 1 99 ? -5.119 -1.526 -3.639 1.00 84.31 99 ALA A CA 1
ATOM 721 C C . ALA A 1 99 ? -4.311 -1.141 -4.887 1.00 84.31 99 ALA A C 1
ATOM 723 O O . ALA A 1 99 ? -4.671 -1.484 -6.017 1.00 84.31 99 ALA A O 1
ATOM 724 N N . TYR A 1 100 ? -3.178 -0.486 -4.668 1.00 89.75 100 TYR A N 1
ATOM 725 C CA . TYR A 1 100 ? -2.238 -0.056 -5.694 1.00 89.75 100 TYR A CA 1
ATOM 726 C C . TYR A 1 100 ? -0.875 -0.685 -5.437 1.00 89.75 100 TYR A C 1
ATOM 728 O O . TYR A 1 100 ? -0.429 -0.787 -4.295 1.00 89.75 100 TYR A O 1
ATOM 736 N N . LEU A 1 101 ? -0.181 -1.059 -6.504 1.00 91.88 101 LEU A N 1
ATOM 737 C CA . LEU A 1 101 ? 1.241 -1.349 -6.462 1.00 91.88 101 LEU A CA 1
ATOM 738 C C . LEU A 1 101 ? 2.003 -0.042 -6.234 1.00 91.88 101 LEU A C 1
ATOM 740 O O . LEU A 1 101 ? 1.863 0.890 -7.023 1.00 91.88 101 LEU A O 1
ATOM 744 N N . SER A 1 102 ? 2.830 0.016 -5.196 1.00 93.81 102 SER A N 1
ATOM 745 C CA . SER A 1 102 ? 3.774 1.116 -4.987 1.00 93.81 102 SER A CA 1
ATOM 746 C C . SER A 1 102 ? 5.157 0.706 -5.488 1.00 93.81 102 SER A C 1
ATOM 748 O O . SER A 1 102 ? 5.639 -0.367 -5.124 1.00 93.81 102 SER A O 1
ATOM 750 N N . VAL A 1 103 ? 5.802 1.552 -6.289 1.00 94.31 103 VAL A N 1
ATOM 751 C CA . VAL A 1 103 ? 7.182 1.363 -6.757 1.00 94.31 103 VAL A CA 1
ATOM 752 C C . VAL A 1 103 ? 8.011 2.585 -6.379 1.00 94.31 103 VAL A C 1
ATOM 754 O O . VAL A 1 103 ? 7.742 3.686 -6.858 1.00 94.31 103 VAL A O 1
ATOM 757 N N . THR A 1 104 ? 9.041 2.389 -5.561 1.00 94.88 104 THR A N 1
ATOM 758 C CA . THR A 1 104 ? 9.998 3.440 -5.190 1.00 94.88 104 THR A CA 1
ATOM 759 C C . THR A 1 104 ? 11.316 3.161 -5.893 1.00 94.88 104 THR A C 1
ATOM 761 O O . THR A 1 104 ? 12.005 2.189 -5.586 1.00 94.88 104 THR A O 1
ATOM 764 N N . LEU A 1 105 ? 11.655 3.989 -6.880 1.00 94.38 105 LEU A N 1
ATOM 765 C CA . LEU A 1 105 ? 12.929 3.881 -7.589 1.00 94.38 105 LEU A CA 1
ATOM 766 C C . LEU A 1 105 ? 14.091 4.319 -6.684 1.00 94.38 105 LEU A C 1
ATOM 768 O O . LEU A 1 105 ? 13.868 5.074 -5.732 1.00 94.38 105 LEU A O 1
ATOM 772 N N . PRO A 1 106 ? 15.333 3.895 -6.973 1.00 93.25 106 PRO A N 1
ATOM 773 C CA . PRO A 1 106 ? 16.498 4.407 -6.263 1.00 93.25 106 PRO A CA 1
ATOM 774 C C . PRO A 1 106 ? 16.505 5.937 -6.265 1.00 93.25 106 PRO A C 1
ATOM 776 O O . PRO A 1 106 ? 16.186 6.564 -7.273 1.00 93.25 106 PRO A O 1
ATOM 779 N N . HIS A 1 107 ? 16.846 6.531 -5.122 1.00 89.25 107 HIS A N 1
ATOM 780 C CA . HIS A 1 107 ? 16.896 7.986 -4.912 1.00 89.25 107 HIS A CA 1
ATOM 781 C C . HIS A 1 107 ? 15.545 8.725 -4.991 1.00 89.25 107 HIS A C 1
ATOM 783 O O . HIS A 1 107 ? 15.506 9.929 -4.733 1.00 89.25 107 HIS A O 1
ATOM 789 N N . ALA A 1 108 ? 14.436 8.038 -5.285 1.00 89.81 108 ALA A N 1
ATOM 790 C CA . ALA A 1 108 ? 13.110 8.637 -5.219 1.00 89.81 108 ALA A CA 1
ATOM 791 C C . ALA A 1 108 ? 12.691 8.845 -3.757 1.00 89.81 108 ALA A C 1
ATOM 793 O O . ALA A 1 108 ? 12.820 7.952 -2.923 1.00 89.81 108 ALA A O 1
ATOM 794 N N . GLN A 1 109 ? 12.154 10.028 -3.451 1.00 85.25 109 GLN A N 1
ATOM 795 C CA . GLN A 1 109 ? 11.623 10.339 -2.118 1.00 85.25 109 GLN A CA 1
ATOM 796 C C . GLN A 1 109 ? 10.192 9.823 -1.914 1.00 85.25 109 GLN A C 1
ATOM 798 O O . GLN A 1 109 ? 9.732 9.705 -0.783 1.00 85.25 109 GLN A O 1
ATOM 803 N N . VAL A 1 110 ? 9.475 9.549 -3.008 1.00 87.31 110 VAL A N 1
ATOM 804 C CA . VAL A 1 110 ? 8.062 9.160 -3.004 1.00 87.31 110 VAL A CA 1
ATOM 805 C C . VAL A 1 110 ? 7.859 8.009 -3.984 1.00 87.31 110 VAL A C 1
ATOM 807 O O . VAL A 1 110 ? 8.450 7.997 -5.067 1.00 87.31 110 VAL A O 1
ATOM 810 N N . ALA A 1 111 ? 7.015 7.049 -3.609 1.00 91.62 111 ALA A N 1
ATOM 811 C CA . ALA A 1 111 ? 6.617 5.962 -4.490 1.00 91.62 111 ALA A CA 1
ATOM 812 C C . ALA A 1 111 ? 5.738 6.451 -5.654 1.00 91.62 111 ALA A C 1
ATOM 814 O O . ALA A 1 111 ? 4.965 7.400 -5.534 1.00 91.62 111 ALA A O 1
ATOM 815 N N . THR A 1 112 ? 5.819 5.747 -6.780 1.00 92.81 112 THR A N 1
ATOM 816 C CA . THR A 1 112 ? 4.849 5.839 -7.877 1.00 92.81 112 THR A CA 1
ATOM 817 C C . THR A 1 112 ? 3.814 4.729 -7.727 1.00 92.81 112 THR A C 1
ATOM 819 O O . THR A 1 112 ? 4.171 3.610 -7.355 1.00 92.81 112 THR A O 1
ATOM 822 N N . TYR A 1 113 ? 2.545 5.017 -8.018 1.00 92.06 113 TYR A N 1
ATOM 823 C CA . TYR A 1 113 ? 1.439 4.100 -7.743 1.00 92.06 113 TYR A CA 1
ATOM 824 C C . TYR A 1 113 ? 0.737 3.643 -9.015 1.00 92.06 113 TYR A C 1
ATOM 826 O O . TYR A 1 113 ? 0.365 4.462 -9.853 1.00 92.06 113 TYR A O 1
ATOM 834 N N . TYR A 1 114 ? 0.492 2.340 -9.119 1.00 90.69 114 TYR A N 1
ATOM 835 C CA . TYR A 1 114 ? -0.186 1.727 -10.257 1.00 90.69 114 TYR A CA 1
ATOM 836 C C . TYR A 1 114 ? -1.323 0.847 -9.763 1.00 90.69 114 TYR A C 1
ATOM 838 O O . TYR A 1 114 ? -1.130 0.003 -8.886 1.00 90.69 114 TYR A O 1
ATOM 846 N N . LYS A 1 115 ? -2.528 1.049 -10.294 1.00 86.19 115 LYS A N 1
ATOM 847 C CA . LYS A 1 115 ? -3.682 0.253 -9.881 1.00 86.19 115 LYS A CA 1
ATOM 848 C C . LYS A 1 115 ? -3.524 -1.176 -10.398 1.00 86.19 115 LYS A C 1
ATOM 850 O O . LYS A 1 115 ? -3.106 -1.375 -11.537 1.00 86.19 115 LYS A O 1
ATOM 855 N N . TYR A 1 116 ? -3.859 -2.172 -9.578 1.00 82.19 116 TYR A N 1
ATOM 856 C CA . TYR A 1 116 ? -3.821 -3.578 -9.991 1.00 82.19 116 TYR A CA 1
ATOM 857 C C . TYR A 1 116 ? -4.960 -3.905 -10.975 1.00 82.19 116 TYR A C 1
ATOM 859 O O . TYR A 1 116 ? -5.929 -4.575 -10.624 1.00 82.19 116 TYR A O 1
ATOM 867 N N . GLU A 1 117 ? -4.842 -3.442 -12.218 1.00 77.75 117 GLU A N 1
ATOM 868 C CA . GLU A 1 117 ? -5.837 -3.630 -13.276 1.00 77.75 117 GLU A CA 1
ATOM 869 C C . GLU A 1 117 ? -5.256 -4.370 -14.487 1.00 77.75 117 GLU A C 1
ATOM 871 O O . GLU A 1 117 ? -4.053 -4.349 -14.761 1.00 77.75 117 GLU A O 1
ATOM 876 N N . ALA A 1 118 ? -6.123 -5.072 -15.221 1.00 71.62 118 ALA A N 1
ATOM 877 C CA . ALA A 1 118 ? -5.720 -5.783 -16.428 1.00 71.62 118 ALA A CA 1
ATOM 878 C C . ALA A 1 118 ? -5.169 -4.803 -17.474 1.00 71.62 118 ALA A C 1
ATOM 880 O O . ALA A 1 118 ? -5.769 -3.765 -17.733 1.00 71.62 118 ALA A O 1
ATOM 881 N N . GLY A 1 119 ? -4.035 -5.150 -18.086 1.00 67.69 119 GLY A N 1
ATOM 882 C CA . GLY A 1 119 ? -3.369 -4.270 -19.048 1.00 67.69 119 GLY A CA 1
ATOM 883 C C . GLY A 1 119 ? -2.523 -3.164 -18.414 1.00 67.69 119 GLY A C 1
ATOM 884 O O . GLY A 1 119 ? -1.990 -2.345 -19.154 1.00 67.69 119 GLY A O 1
ATOM 885 N N . MET A 1 120 ? -2.345 -3.160 -17.085 1.00 79.12 120 MET A N 1
ATOM 886 C CA . MET A 1 120 ? -1.390 -2.273 -16.419 1.00 79.12 120 MET A CA 1
ATOM 887 C C . MET A 1 120 ? 0.005 -2.448 -17.034 1.00 79.12 120 MET A C 1
ATOM 889 O O . MET A 1 120 ? 0.583 -3.544 -17.008 1.00 79.12 120 MET A O 1
ATOM 893 N N . SER A 1 121 ? 0.549 -1.347 -17.548 1.00 84.31 121 SER A N 1
ATOM 894 C CA . SER A 1 121 ? 1.907 -1.257 -18.069 1.00 84.31 121 SER A CA 1
ATOM 895 C C . SER A 1 121 ? 2.553 0.027 -17.589 1.00 84.31 121 SER A C 1
ATOM 897 O O . SER A 1 121 ? 1.910 1.068 -17.588 1.00 84.31 121 SER A O 1
ATOM 899 N N . ALA A 1 122 ? 3.826 -0.031 -17.235 1.00 88.31 122 ALA A N 1
ATOM 900 C CA . ALA A 1 122 ? 4.565 1.152 -16.837 1.00 88.31 122 ALA A CA 1
ATOM 901 C C . ALA A 1 122 ? 6.017 1.031 -17.277 1.00 88.31 122 ALA A C 1
ATOM 903 O O . ALA A 1 122 ? 6.539 -0.073 -17.413 1.00 88.31 122 ALA A O 1
ATOM 904 N N . ALA A 1 123 ? 6.674 2.162 -17.497 1.00 91.69 123 ALA A N 1
ATOM 905 C CA . ALA A 1 123 ? 8.085 2.186 -17.833 1.00 91.69 123 ALA A CA 1
ATOM 906 C C . ALA A 1 123 ? 8.787 3.292 -17.058 1.00 91.69 123 ALA A C 1
ATOM 908 O O . ALA A 1 123 ? 8.262 4.395 -16.910 1.00 91.69 123 ALA A O 1
ATOM 909 N N . TRP A 1 124 ? 9.987 2.996 -16.580 1.00 92.12 124 TRP A N 1
ATOM 910 C CA . TRP A 1 124 ? 10.829 3.949 -15.873 1.00 92.12 124 TRP A CA 1
ATOM 911 C C . TRP A 1 124 ? 12.272 3.821 -16.327 1.00 92.12 124 TRP A C 1
ATOM 913 O O . TRP A 1 124 ? 12.761 2.731 -16.623 1.00 92.12 124 TRP A O 1
ATOM 923 N N . GLN A 1 125 ? 12.960 4.955 -16.355 1.00 92.44 125 GLN A N 1
ATOM 924 C CA . GLN A 1 125 ? 14.391 5.017 -16.593 1.00 92.44 125 GLN A CA 1
ATOM 925 C C . GLN A 1 125 ? 15.112 5.173 -15.252 1.00 92.44 125 GLN A C 1
ATOM 927 O O . GLN A 1 125 ? 14.751 6.034 -14.454 1.00 92.44 125 GLN A O 1
ATOM 932 N N . VAL A 1 126 ? 16.120 4.336 -15.012 1.00 92.19 126 VAL A N 1
ATOM 933 C CA . VAL A 1 126 ? 17.011 4.416 -13.846 1.00 92.19 126 VAL A CA 1
ATOM 934 C C . VAL A 1 126 ? 18.440 4.384 -14.377 1.00 92.19 126 VAL A C 1
ATOM 936 O O . VAL A 1 126 ? 18.864 3.390 -14.978 1.00 92.19 126 VAL A O 1
ATOM 939 N N . GLY A 1 127 ? 19.152 5.500 -14.237 1.00 90.00 127 GLY A N 1
ATOM 940 C CA . GLY A 1 127 ? 20.408 5.749 -14.940 1.00 90.00 127 GLY A CA 1
ATOM 941 C C . GLY A 1 127 ? 20.273 5.605 -16.457 1.00 90.00 127 GLY A C 1
ATOM 942 O O . GLY A 1 127 ? 19.442 6.252 -17.099 1.00 90.00 127 GLY A O 1
ATOM 943 N N . ASN A 1 128 ? 21.087 4.719 -17.033 1.00 91.19 128 ASN A N 1
ATOM 944 C CA . ASN A 1 128 ? 21.116 4.440 -18.474 1.00 91.19 128 ASN A CA 1
ATOM 945 C C . ASN A 1 128 ? 20.227 3.255 -18.894 1.00 91.19 128 ASN A C 1
ATOM 947 O O . ASN A 1 128 ? 20.293 2.822 -20.042 1.00 91.19 128 ASN A O 1
ATOM 951 N N . GLU A 1 129 ? 19.427 2.700 -17.980 1.00 94.75 129 GLU A N 1
ATOM 952 C CA . GLU A 1 129 ? 18.603 1.519 -18.237 1.00 94.75 129 GLU A CA 1
ATOM 953 C C . GLU A 1 129 ? 17.110 1.851 -18.151 1.00 94.75 129 GLU A C 1
ATOM 955 O O . GLU A 1 129 ? 16.674 2.591 -17.267 1.00 94.75 129 GLU A O 1
ATOM 960 N N . VAL A 1 130 ? 16.318 1.267 -19.054 1.00 95.38 130 VAL A N 1
ATOM 961 C CA . VAL A 1 130 ? 14.855 1.381 -19.046 1.00 95.38 130 VAL A CA 1
ATOM 962 C C . VAL A 1 130 ? 14.270 0.066 -18.560 1.00 95.38 130 VAL A C 1
ATOM 964 O O . VAL A 1 130 ? 14.592 -1.004 -19.072 1.00 95.38 130 VAL A O 1
ATOM 967 N N . TYR A 1 131 ? 13.386 0.148 -17.580 1.00 94.81 131 TYR A N 1
ATOM 968 C CA . TYR A 1 131 ? 12.666 -0.985 -17.032 1.00 94.81 131 TYR A CA 1
ATOM 969 C C . TYR A 1 131 ? 11.202 -0.864 -17.419 1.00 94.81 131 TYR A C 1
ATOM 971 O O . TYR A 1 131 ? 10.610 0.206 -17.300 1.00 94.81 131 TYR A O 1
ATOM 979 N N . GLU A 1 132 ? 10.622 -1.970 -17.861 1.00 94.19 132 GLU A N 1
ATOM 980 C CA . GLU A 1 132 ? 9.229 -2.042 -18.276 1.00 94.19 132 GLU A CA 1
ATOM 981 C C . GLU A 1 132 ? 8.494 -3.060 -17.405 1.00 94.19 132 GLU A C 1
ATOM 983 O O . GLU A 1 132 ? 8.910 -4.219 -17.271 1.00 94.19 132 GLU A O 1
ATOM 988 N N . MET A 1 133 ? 7.408 -2.608 -16.790 1.00 91.00 133 MET A N 1
ATOM 989 C CA . MET A 1 133 ? 6.522 -3.392 -15.953 1.00 91.00 133 MET A CA 1
ATOM 990 C C . MET A 1 133 ? 5.231 -3.722 -16.682 1.00 91.00 133 MET A C 1
ATOM 992 O O . MET A 1 133 ? 4.654 -2.883 -17.367 1.00 91.00 133 MET A O 1
ATOM 996 N N . TRP A 1 134 ? 4.743 -4.935 -16.447 1.00 86.25 134 TRP A N 1
ATOM 997 C CA . TRP A 1 134 ? 3.487 -5.432 -16.992 1.00 86.25 134 TRP A CA 1
ATOM 998 C C . TRP A 1 134 ? 2.772 -6.276 -15.948 1.00 86.25 134 TRP A C 1
ATOM 1000 O O . TRP A 1 134 ? 3.412 -7.056 -15.227 1.00 86.25 134 TRP A O 1
ATOM 1010 N N . LEU A 1 135 ? 1.445 -6.175 -15.926 1.00 80.25 135 LEU A N 1
ATOM 1011 C CA . LEU A 1 135 ? 0.600 -7.141 -15.243 1.00 80.25 135 LEU A CA 1
ATOM 1012 C C . LEU A 1 135 ? 0.190 -8.258 -16.203 1.00 80.25 135 LEU A C 1
ATOM 1014 O O . LEU A 1 135 ? -0.567 -8.040 -17.148 1.00 80.25 135 LEU A O 1
ATOM 1018 N N . ASP A 1 136 ? 0.670 -9.472 -15.941 1.00 69.50 136 ASP A N 1
ATOM 1019 C CA . ASP A 1 136 ? 0.226 -10.665 -16.664 1.00 69.50 136 ASP A CA 1
ATOM 1020 C C . ASP A 1 136 ? -1.070 -11.177 -16.023 1.00 69.50 136 ASP A C 1
ATOM 1022 O O . ASP A 1 136 ? -1.047 -11.854 -14.987 1.00 69.50 136 ASP A O 1
ATOM 1026 N N . VAL A 1 137 ? -2.204 -10.785 -16.612 1.00 58.84 137 VAL A N 1
ATOM 1027 C CA . VAL A 1 137 ? -3.544 -11.251 -16.237 1.00 58.84 137 VAL A CA 1
ATOM 1028 C C . VAL A 1 137 ? -4.018 -12.252 -17.282 1.00 58.84 137 VAL A C 1
ATOM 1030 O O . VAL A 1 137 ? -4.483 -11.894 -18.363 1.00 58.84 137 VAL A O 1
ATOM 1033 N N . SER A 1 138 ? -3.937 -13.539 -16.955 1.00 50.94 138 SER A N 1
ATOM 1034 C CA . SER A 1 138 ? -4.522 -14.582 -17.796 1.00 50.94 138 SER A CA 1
ATOM 1035 C C . SER A 1 138 ? -6.019 -14.704 -17.504 1.00 50.94 138 SER A C 1
ATOM 1037 O O . SER A 1 138 ? -6.401 -15.172 -16.432 1.00 50.94 138 SER A O 1
ATOM 1039 N N . ILE A 1 139 ? -6.876 -14.354 -18.470 1.00 45.53 139 ILE A N 1
ATOM 1040 C CA . ILE A 1 139 ? -8.347 -14.465 -18.358 1.00 45.53 139 ILE A CA 1
ATOM 1041 C C . ILE A 1 139 ? -8.833 -15.897 -18.054 1.00 45.53 139 ILE A C 1
ATOM 1043 O O . ILE A 1 139 ? -9.840 -16.078 -17.378 1.00 45.53 139 ILE A O 1
ATOM 1047 N N . PHE A 1 140 ? -8.080 -16.926 -18.458 1.00 48.97 140 PHE A N 1
ATOM 1048 C CA . PHE A 1 140 ? -8.383 -18.333 -18.151 1.00 48.97 140 PHE A CA 1
ATOM 1049 C C . PHE A 1 140 ? -7.929 -18.766 -16.743 1.00 48.97 140 PHE A C 1
ATOM 1051 O O . PHE A 1 140 ? -8.333 -19.821 -16.262 1.00 48.97 140 PHE A O 1
ATOM 1058 N N . ARG A 1 141 ? -7.095 -17.963 -16.065 1.00 44.97 141 ARG A N 1
ATOM 1059 C CA . ARG A 1 141 ? -6.571 -18.197 -14.700 1.00 44.97 141 ARG A CA 1
ATOM 1060 C C . ARG A 1 141 ? -6.921 -17.056 -13.730 1.00 44.97 141 ARG A C 1
ATOM 1062 O O . ARG A 1 141 ? -6.340 -16.969 -12.645 1.00 44.97 141 ARG A O 1
ATOM 1069 N N . ALA A 1 142 ? -7.871 -16.201 -14.115 1.00 41.25 142 ALA A N 1
ATOM 1070 C CA . ALA A 1 142 ? -8.125 -14.849 -13.602 1.00 41.25 142 ALA A CA 1
ATOM 1071 C C . ALA A 1 142 ? -8.475 -14.730 -12.110 1.00 41.25 142 ALA A C 1
ATOM 1073 O O . ALA A 1 142 ? -8.673 -13.626 -11.615 1.00 41.25 142 ALA A O 1
ATOM 1074 N N . ARG A 1 143 ? -8.556 -15.837 -11.371 1.00 45.12 143 ARG A N 1
ATOM 1075 C CA . ARG A 1 143 ? -8.909 -15.815 -9.949 1.00 45.12 143 ARG A CA 1
ATOM 1076 C C . ARG A 1 143 ? -7.734 -16.057 -9.004 1.00 45.12 143 ARG A C 1
ATOM 1078 O O . ARG A 1 143 ? -7.892 -15.812 -7.816 1.00 45.12 143 ARG A O 1
ATOM 1085 N N . THR A 1 144 ? -6.562 -16.505 -9.477 1.00 46.59 144 THR A N 1
ATOM 1086 C CA . THR A 1 144 ? -5.493 -16.947 -8.549 1.00 46.59 144 THR A CA 1
ATOM 1087 C C . THR A 1 144 ? -4.042 -16.740 -9.005 1.00 46.59 144 THR A C 1
ATOM 1089 O O . THR A 1 144 ? -3.129 -17.102 -8.261 1.00 46.59 144 THR A O 1
ATOM 1092 N N . SER A 1 145 ? -3.754 -16.192 -10.194 1.00 53.72 145 SER A N 1
ATOM 1093 C CA . SER A 1 145 ? -2.363 -16.114 -10.699 1.00 53.72 145 SER A CA 1
ATOM 1094 C C . SER A 1 145 ? -2.049 -14.856 -11.516 1.00 53.72 145 SER A C 1
ATOM 1096 O O . SER A 1 145 ? -1.590 -14.958 -12.649 1.00 53.72 145 SER A O 1
ATOM 1098 N N . ASN A 1 146 ? -2.250 -13.680 -10.918 1.00 77.94 146 ASN A N 1
ATOM 1099 C CA . ASN A 1 146 ? -1.810 -12.403 -11.488 1.00 77.94 146 ASN A CA 1
ATOM 1100 C C . ASN A 1 146 ? -0.371 -12.113 -11.043 1.00 77.94 146 ASN A C 1
ATOM 1102 O O . ASN A 1 146 ? -0.090 -12.104 -9.837 1.00 77.94 146 ASN A O 1
ATOM 1106 N N . PHE A 1 147 ? 0.534 -11.904 -12.001 1.00 86.06 147 PHE A N 1
ATOM 1107 C CA . PHE A 1 147 ? 1.937 -11.582 -11.731 1.00 86.06 147 PHE A CA 1
ATOM 1108 C C . PHE A 1 147 ? 2.253 -10.139 -12.110 1.00 86.06 147 PHE A C 1
ATOM 1110 O O . PHE A 1 147 ? 1.897 -9.690 -13.196 1.00 86.06 147 PHE A O 1
ATOM 1117 N N . VAL A 1 148 ? 3.014 -9.466 -11.252 1.00 89.19 148 VAL A N 1
ATOM 1118 C CA . VAL A 1 148 ? 3.777 -8.274 -11.616 1.00 89.19 148 VAL A CA 1
ATOM 1119 C C . VAL A 1 148 ? 5.119 -8.747 -12.162 1.00 89.19 148 VAL A C 1
ATOM 1121 O O . VAL A 1 148 ? 5.836 -9.497 -11.490 1.00 89.19 148 VAL A O 1
ATOM 1124 N N . MET A 1 149 ? 5.454 -8.339 -13.384 1.00 92.00 149 MET A N 1
ATOM 1125 C CA . MET A 1 149 ? 6.748 -8.620 -14.004 1.00 92.00 149 MET A CA 1
ATOM 1126 C C . MET A 1 149 ? 7.438 -7.325 -14.393 1.00 92.00 149 MET A C 1
ATOM 1128 O O . MET A 1 149 ? 6.811 -6.482 -15.021 1.00 92.00 149 MET A O 1
ATOM 1132 N N . VAL A 1 150 ? 8.732 -7.213 -14.097 1.00 93.44 150 VAL A N 1
ATOM 1133 C CA . VAL A 1 150 ? 9.587 -6.110 -14.557 1.00 93.44 150 VAL A CA 1
ATOM 1134 C C . VAL A 1 150 ? 10.704 -6.688 -15.413 1.00 93.44 150 VAL A C 1
ATOM 1136 O O . VAL A 1 150 ? 11.385 -7.637 -15.005 1.00 93.44 150 VAL A O 1
ATOM 1139 N N . LYS A 1 151 ? 10.894 -6.125 -16.604 1.00 94.81 151 LYS A N 1
ATOM 1140 C CA . LYS A 1 151 ? 11.958 -6.484 -17.543 1.00 94.81 151 LYS A CA 1
ATOM 1141 C C . LYS A 1 151 ? 12.888 -5.303 -17.763 1.00 94.81 151 LYS A C 1
ATOM 1143 O O . LYS A 1 151 ? 12.429 -4.168 -17.778 1.00 94.81 151 LYS A O 1
ATOM 1148 N N . ARG A 1 152 ? 14.176 -5.575 -17.964 1.00 95.00 152 ARG A N 1
ATOM 1149 C CA . ARG A 1 152 ? 15.091 -4.596 -18.559 1.00 95.00 152 ARG A CA 1
ATOM 1150 C C . ARG A 1 152 ? 14.872 -4.545 -20.057 1.00 95.00 152 ARG A C 1
ATOM 1152 O O . ARG A 1 152 ? 14.714 -5.586 -20.694 1.00 95.00 152 ARG A O 1
ATOM 1159 N N . ARG A 1 153 ? 14.851 -3.340 -20.611 1.00 94.19 153 ARG A N 1
ATOM 1160 C CA . ARG A 1 153 ? 14.600 -3.124 -22.033 1.00 94.19 153 ARG A CA 1
ATOM 1161 C C . ARG A 1 153 ? 15.833 -3.436 -22.874 1.00 94.19 153 ARG A C 1
ATOM 1163 O O . ARG A 1 153 ? 15.673 -3.903 -23.996 1.00 94.19 153 ARG A O 1
ATOM 1170 N N . SER A 1 154 ? 17.037 -3.213 -22.342 1.00 93.31 154 SER A N 1
ATOM 1171 C CA . SER A 1 154 ? 18.292 -3.440 -23.070 1.00 93.31 154 SER A CA 1
ATOM 1172 C C . SER A 1 154 ? 18.496 -4.897 -23.500 1.00 93.31 154 SER A C 1
ATOM 1174 O O . SER A 1 154 ? 18.949 -5.146 -24.615 1.00 93.31 154 SER A O 1
ATOM 1176 N N . ASP A 1 155 ? 18.138 -5.855 -22.640 1.00 93.12 155 ASP A N 1
ATOM 1177 C CA . ASP A 1 155 ? 18.369 -7.292 -22.842 1.00 93.12 155 ASP A CA 1
ATOM 1178 C C . ASP A 1 155 ? 17.086 -8.148 -22.777 1.00 93.12 155 ASP A C 1
ATOM 1180 O O . ASP A 1 155 ? 17.133 -9.366 -22.962 1.00 93.12 155 ASP A O 1
ATOM 1184 N N . GLY A 1 156 ? 15.929 -7.539 -22.497 1.00 92.00 156 GLY A N 1
ATOM 1185 C CA . GLY A 1 156 ? 14.646 -8.228 -22.330 1.00 92.00 156 GLY A CA 1
ATOM 1186 C C . GLY A 1 156 ? 14.560 -9.106 -21.074 1.00 92.00 156 GLY A C 1
ATOM 1187 O O . GLY A 1 156 ? 13.567 -9.823 -20.881 1.00 92.00 156 GLY A O 1
ATOM 1188 N N . ARG A 1 157 ? 15.579 -9.091 -20.205 1.00 94.06 157 ARG A N 1
ATOM 1189 C CA . ARG A 1 157 ? 15.669 -9.981 -19.048 1.00 94.06 157 ARG A CA 1
ATOM 1190 C C . ARG A 1 157 ? 14.644 -9.585 -17.997 1.00 94.06 157 ARG A C 1
ATOM 1192 O O . ARG A 1 157 ? 14.572 -8.438 -17.563 1.00 94.06 157 ARG A O 1
ATOM 1199 N N . THR A 1 158 ? 13.893 -10.571 -17.510 1.00 94.69 158 THR A N 1
ATOM 1200 C CA . THR A 1 158 ? 13.005 -10.383 -16.354 1.00 94.69 158 THR A CA 1
ATOM 1201 C C . THR A 1 158 ? 13.843 -10.247 -15.084 1.00 94.69 158 THR A C 1
ATOM 1203 O O . THR A 1 158 ? 14.565 -11.173 -14.715 1.00 94.69 158 THR A O 1
ATOM 1206 N N . VAL A 1 159 ? 13.760 -9.088 -14.433 1.00 94.56 159 VAL A N 1
ATOM 1207 C CA . VAL A 1 159 ? 14.474 -8.771 -13.184 1.00 94.56 159 VAL A CA 1
ATOM 1208 C C . VAL A 1 159 ? 13.585 -8.892 -11.952 1.00 94.56 159 VAL A C 1
ATOM 1210 O O . VAL A 1 159 ? 14.087 -9.067 -10.847 1.00 94.56 159 VAL A O 1
ATOM 1213 N N . TYR A 1 160 ? 12.268 -8.861 -12.146 1.00 94.88 160 TYR A N 1
ATOM 1214 C CA . TYR A 1 160 ? 11.286 -9.057 -11.091 1.00 94.88 160 TYR A CA 1
ATOM 1215 C C . TYR A 1 160 ? 10.106 -9.858 -11.625 1.00 94.88 160 TYR A C 1
ATOM 1217 O O . TYR A 1 160 ? 9.622 -9.598 -12.726 1.00 94.88 160 TYR A O 1
ATOM 1225 N N . LYS A 1 161 ? 9.642 -10.837 -10.848 1.00 93.00 161 LYS A N 1
ATOM 1226 C CA . LYS A 1 161 ? 8.417 -11.590 -11.121 1.00 93.00 161 LYS A CA 1
ATOM 1227 C C . LYS A 1 161 ? 7.825 -12.073 -9.807 1.00 93.00 161 LYS A C 1
ATOM 1229 O O . LYS A 1 161 ? 8.407 -12.945 -9.158 1.00 93.00 161 LYS A O 1
ATOM 1234 N N . ARG A 1 162 ? 6.668 -11.534 -9.431 1.00 91.25 162 ARG A N 1
ATOM 1235 C CA . ARG A 1 162 ? 5.957 -11.900 -8.198 1.00 91.25 162 ARG A CA 1
ATOM 1236 C C . ARG A 1 162 ? 4.464 -11.960 -8.414 1.00 91.25 162 ARG A C 1
ATOM 1238 O O . ARG A 1 162 ? 3.926 -11.213 -9.226 1.00 91.25 162 ARG A O 1
ATOM 1245 N N . ARG A 1 163 ? 3.789 -12.849 -7.687 1.00 87.00 163 ARG A N 1
ATOM 1246 C CA . ARG A 1 163 ? 2.320 -12.843 -7.644 1.00 87.00 163 ARG A CA 1
ATOM 1247 C C . ARG A 1 163 ? 1.853 -11.646 -6.823 1.00 87.00 163 ARG A C 1
ATOM 1249 O O . ARG A 1 163 ? 2.455 -11.370 -5.791 1.00 87.00 163 ARG A O 1
ATOM 1256 N N . ILE A 1 164 ? 0.736 -11.015 -7.188 1.00 83.56 164 ILE A N 1
ATOM 1257 C CA . ILE A 1 164 ? 0.151 -9.931 -6.370 1.00 83.56 164 ILE A CA 1
ATOM 1258 C C . ILE A 1 164 ? -0.048 -10.397 -4.915 1.00 83.56 164 ILE A C 1
ATOM 1260 O O . ILE A 1 164 ? 0.336 -9.698 -3.983 1.00 83.56 164 ILE A O 1
ATOM 1264 N N . LYS A 1 165 ? -0.546 -11.629 -4.708 1.00 81.75 165 LYS A N 1
ATOM 1265 C CA . LYS A 1 165 ? -0.698 -12.228 -3.367 1.00 81.75 165 LYS A CA 1
ATOM 1266 C C . LYS A 1 165 ? 0.618 -12.274 -2.579 1.00 81.75 165 LYS A C 1
ATOM 1268 O O . LYS A 1 165 ? 0.601 -12.068 -1.373 1.00 81.75 165 LYS A O 1
ATOM 1273 N N . GLU A 1 166 ? 1.746 -12.542 -3.237 1.00 86.56 166 GLU A N 1
ATOM 1274 C CA . GLU A 1 166 ? 3.065 -12.568 -2.585 1.00 86.56 166 GLU A CA 1
ATOM 1275 C C . GLU A 1 166 ? 3.530 -11.166 -2.1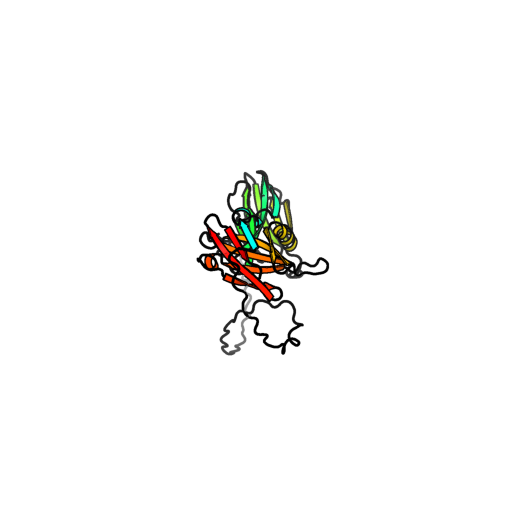83 1.00 86.56 166 GLU A C 1
ATOM 1277 O O . GLU A 1 166 ? 4.161 -11.020 -1.140 1.00 86.56 166 GLU A O 1
ATOM 1282 N N . ILE A 1 167 ? 3.208 -10.145 -2.982 1.00 88.38 167 ILE A N 1
ATOM 1283 C CA . ILE A 1 167 ? 3.506 -8.745 -2.654 1.00 88.38 167 ILE A CA 1
ATOM 1284 C C . ILE A 1 167 ? 2.689 -8.332 -1.427 1.00 88.38 167 ILE A C 1
ATOM 1286 O O . ILE A 1 167 ? 3.267 -7.900 -0.436 1.00 88.38 167 ILE A O 1
ATOM 1290 N N . LEU A 1 168 ? 1.374 -8.579 -1.438 1.00 84.62 168 LEU A N 1
ATOM 1291 C CA . LEU A 1 168 ? 0.486 -8.319 -0.296 1.00 84.62 168 LEU A CA 1
ATOM 1292 C C . LEU A 1 168 ? 0.973 -9.013 0.985 1.00 84.62 168 LEU A C 1
ATOM 1294 O O . LEU A 1 168 ? 1.043 -8.394 2.045 1.00 84.62 168 LEU A O 1
ATOM 1298 N N . LEU A 1 169 ? 1.379 -10.280 0.869 1.00 85.69 169 LEU A N 1
ATOM 1299 C CA . LEU A 1 169 ? 1.951 -11.070 1.961 1.00 85.69 169 LEU A CA 1
ATOM 1300 C C . LEU A 1 169 ? 3.206 -10.457 2.576 1.00 85.69 169 LEU A C 1
ATOM 1302 O O . LEU A 1 169 ? 3.419 -10.561 3.781 1.00 85.69 169 LEU A O 1
ATOM 1306 N N . ARG A 1 170 ? 4.054 -9.851 1.744 1.00 90.12 170 ARG A N 1
ATOM 1307 C CA . ARG A 1 170 ? 5.280 -9.178 2.181 1.00 90.12 170 ARG A CA 1
ATOM 1308 C C . ARG A 1 170 ? 5.002 -7.784 2.729 1.00 90.12 170 ARG A C 1
ATOM 1310 O O . ARG A 1 170 ? 5.739 -7.329 3.600 1.00 90.12 170 ARG A O 1
ATOM 1317 N N . THR A 1 171 ? 3.943 -7.125 2.258 1.00 89.88 171 THR A N 1
ATOM 1318 C CA . THR A 1 171 ? 3.498 -5.825 2.769 1.00 89.88 171 THR A CA 1
ATOM 1319 C C . THR A 1 171 ? 2.879 -5.959 4.157 1.00 89.88 171 THR A C 1
ATOM 1321 O O . THR A 1 171 ? 3.191 -5.155 5.027 1.00 89.88 171 THR A O 1
ATOM 1324 N N . TYR A 1 172 ? 2.064 -6.990 4.404 1.00 88.75 172 TYR A N 1
ATOM 1325 C CA . TYR A 1 172 ? 1.376 -7.200 5.684 1.00 88.75 172 TYR A CA 1
ATOM 1326 C C . TYR A 1 172 ? 2.270 -7.044 6.939 1.00 88.75 172 TYR A C 1
ATOM 1328 O O . TYR A 1 172 ? 1.936 -6.236 7.806 1.00 88.75 172 TYR A O 1
ATOM 1336 N N . PRO A 1 173 ? 3.433 -7.718 7.064 1.00 89.44 173 PRO A N 1
ATOM 1337 C CA . PRO A 1 173 ? 4.289 -7.591 8.247 1.00 89.44 173 PRO A CA 1
ATOM 1338 C C . PRO A 1 173 ? 4.970 -6.221 8.402 1.00 89.44 173 PRO A C 1
ATOM 1340 O O . PRO A 1 173 ? 5.619 -6.000 9.420 1.00 89.44 173 PRO A O 1
ATOM 1343 N N . LYS A 1 174 ? 4.865 -5.310 7.422 1.00 90.25 174 LYS A N 1
ATOM 1344 C CA . LYS A 1 174 ? 5.437 -3.954 7.504 1.00 90.25 174 LYS A CA 1
ATOM 1345 C C . LYS A 1 174 ? 4.575 -2.984 8.308 1.00 90.25 174 LYS A C 1
ATOM 1347 O O . LYS A 1 174 ? 5.090 -1.955 8.740 1.00 90.25 174 LYS A O 1
ATOM 1352 N N . GLY A 1 175 ? 3.292 -3.295 8.491 1.00 88.44 175 GLY A N 1
ATOM 1353 C CA . GLY A 1 175 ? 2.391 -2.479 9.299 1.00 88.44 175 GLY A CA 1
ATOM 1354 C C . GLY A 1 175 ? 2.748 -2.542 10.782 1.00 88.44 175 GLY A C 1
ATOM 1355 O O . GLY A 1 175 ? 3.318 -3.528 11.258 1.00 88.44 175 GLY A O 1
ATOM 1356 N N . GLN A 1 176 ? 2.398 -1.493 11.519 1.00 89.94 176 GLN A N 1
ATOM 1357 C CA . GLN A 1 176 ? 2.564 -1.466 12.968 1.00 89.94 176 GLN A CA 1
ATOM 1358 C C . GLN A 1 176 ? 1.534 -2.383 13.626 1.00 89.94 176 GLN A C 1
ATOM 1360 O O . GLN A 1 176 ? 0.354 -2.338 13.293 1.00 89.94 176 GLN A O 1
ATOM 1365 N N . THR A 1 177 ? 1.984 -3.246 14.529 1.00 90.38 177 THR A N 1
ATOM 1366 C CA . THR A 1 177 ? 1.110 -4.204 15.208 1.00 90.38 177 THR A CA 1
ATOM 1367 C C . THR A 1 177 ? 0.346 -3.530 16.340 1.00 90.38 177 THR A C 1
ATOM 1369 O O . THR A 1 177 ? 0.972 -2.870 17.157 1.00 90.38 177 THR A O 1
ATOM 1372 N N . VAL A 1 178 ? -0.964 -3.769 16.410 1.00 88.50 178 VAL A N 1
ATOM 1373 C CA . VAL A 1 178 ? -1.856 -3.379 17.513 1.00 88.50 178 VAL A CA 1
ATOM 1374 C C . VAL A 1 178 ? -2.729 -4.571 17.873 1.00 88.50 178 VAL A C 1
ATOM 1376 O O . VAL A 1 178 ? -3.164 -5.308 16.984 1.00 88.50 178 VAL A O 1
ATOM 1379 N N . SER A 1 179 ? -2.993 -4.770 19.164 1.00 88.88 179 SER A N 1
ATOM 1380 C CA . SER A 1 179 ? -3.889 -5.834 19.634 1.00 88.88 179 SER A CA 1
ATOM 1381 C C . SER A 1 179 ? -5.224 -5.255 20.090 1.00 88.88 179 SER A C 1
ATOM 1383 O O . SER A 1 179 ? -5.270 -4.447 21.009 1.00 88.88 179 SER A O 1
ATOM 1385 N N . ILE A 1 180 ? -6.322 -5.689 19.471 1.00 83.88 180 ILE A N 1
ATOM 1386 C CA . ILE A 1 180 ? -7.681 -5.209 19.761 1.00 83.88 180 ILE A CA 1
ATOM 1387 C C . ILE A 1 180 ? -8.549 -6.437 20.001 1.00 83.88 180 ILE A C 1
ATOM 1389 O O . ILE A 1 180 ? -8.569 -7.334 19.165 1.00 83.88 180 ILE A O 1
ATOM 1393 N N . GLY A 1 181 ? -9.211 -6.533 21.158 1.00 80.25 181 GLY A N 1
ATOM 1394 C CA . GLY A 1 181 ? -10.075 -7.682 21.469 1.00 80.25 181 GLY A CA 1
ATOM 1395 C C . GLY A 1 181 ? -9.365 -9.048 21.443 1.00 80.25 181 GLY A C 1
ATOM 1396 O O . GLY A 1 181 ? -10.001 -10.069 21.208 1.00 80.25 181 GLY A O 1
ATOM 1397 N N . GLY A 1 182 ? -8.042 -9.084 21.651 1.00 83.62 182 GLY A N 1
ATOM 1398 C CA . GLY A 1 182 ? -7.233 -10.307 21.542 1.00 83.62 182 GLY A CA 1
ATOM 1399 C C . GLY A 1 182 ? -6.842 -10.693 20.109 1.00 83.62 182 GLY A C 1
ATOM 1400 O O . GLY A 1 182 ? -6.258 -11.757 19.901 1.00 83.62 182 GLY A O 1
ATOM 1401 N N . ARG A 1 183 ? -7.130 -9.839 19.122 1.00 86.62 183 ARG A N 1
ATOM 1402 C CA . ARG A 1 183 ? -6.771 -10.026 17.716 1.00 86.62 183 ARG A CA 1
ATOM 1403 C C . ARG A 1 183 ? -5.690 -9.047 17.283 1.00 86.62 183 ARG A C 1
ATOM 1405 O O . ARG A 1 183 ? -5.699 -7.877 17.653 1.00 86.62 183 ARG A O 1
ATOM 1412 N N . GLU A 1 184 ? -4.776 -9.539 16.453 1.00 90.31 184 GLU A N 1
ATOM 1413 C CA . GLU A 1 184 ? -3.724 -8.724 15.858 1.00 90.31 184 GLU A CA 1
ATOM 1414 C C . GLU A 1 184 ? -4.247 -7.951 14.638 1.00 90.31 184 GLU A C 1
ATOM 1416 O O . GLU A 1 184 ? -4.816 -8.534 13.705 1.00 90.31 184 GLU A O 1
ATOM 1421 N N . TYR A 1 185 ? -3.995 -6.646 14.629 1.00 89.88 185 TYR A N 1
ATOM 1422 C CA . TYR A 1 185 ? -4.196 -5.760 13.493 1.00 89.88 185 TYR A CA 1
ATOM 1423 C C . TYR A 1 185 ? -2.859 -5.134 13.083 1.00 89.88 185 TYR A C 1
ATOM 1425 O O . TYR A 1 185 ? -2.027 -4.780 13.919 1.00 89.88 185 TYR A O 1
ATOM 1433 N N . LYS A 1 186 ? -2.659 -4.985 11.775 1.00 90.25 186 LYS A N 1
ATOM 1434 C CA . LYS A 1 186 ? -1.571 -4.224 11.167 1.00 90.25 186 LYS A CA 1
ATOM 1435 C C . LYS A 1 186 ? -2.093 -2.866 10.744 1.00 90.25 186 LYS A C 1
ATOM 1437 O O . LYS A 1 186 ? -3.007 -2.779 9.928 1.00 90.25 186 LYS A O 1
ATOM 1442 N N . VAL A 1 187 ? -1.497 -1.824 11.295 1.00 89.56 187 VAL A N 1
ATOM 1443 C CA . VAL A 1 187 ? -1.824 -0.434 11.022 1.00 89.56 187 VAL A CA 1
ATOM 1444 C C . VAL A 1 187 ? -0.871 0.101 9.958 1.00 89.56 187 VAL A C 1
ATOM 1446 O O . VAL A 1 187 ? 0.351 0.060 10.122 1.00 89.56 187 VAL A O 1
ATOM 1449 N N . PHE A 1 188 ? -1.438 0.611 8.870 1.00 88.62 188 PHE A N 1
ATOM 1450 C CA . PHE A 1 188 ? -0.727 1.338 7.823 1.00 88.62 188 PHE A CA 1
ATOM 1451 C C . PHE A 1 188 ? -1.252 2.765 7.761 1.00 88.62 188 PHE A C 1
ATOM 1453 O O . PHE A 1 188 ? -2.463 2.978 7.798 1.00 88.62 188 PHE A O 1
ATOM 1460 N N . PHE A 1 189 ? -0.350 3.732 7.633 1.00 88.56 189 PHE A N 1
ATOM 1461 C CA . PHE A 1 189 ? -0.703 5.139 7.506 1.00 88.56 189 PHE A CA 1
ATOM 1462 C C . PHE A 1 189 ? -0.032 5.728 6.272 1.00 88.56 189 PHE A C 1
ATOM 1464 O O . PHE A 1 189 ? 1.171 5.566 6.073 1.00 88.56 189 PHE A O 1
ATOM 1471 N N . SER A 1 190 ? -0.821 6.344 5.396 1.00 87.50 190 SER A N 1
ATOM 1472 C CA . SER A 1 190 ? -0.333 6.751 4.079 1.00 87.50 190 SER A CA 1
ATOM 1473 C C . SER A 1 190 ? -1.286 7.732 3.391 1.00 87.50 190 SER A C 1
ATOM 1475 O O . SER A 1 190 ? -2.422 7.922 3.828 1.00 87.50 190 SER A O 1
ATOM 1477 N N . PHE A 1 191 ? -0.828 8.374 2.320 1.00 87.75 191 PHE A N 1
ATOM 1478 C CA . PHE A 1 191 ? -1.648 9.307 1.545 1.00 87.75 191 PHE A CA 1
ATOM 1479 C C . PHE A 1 191 ? -2.742 8.597 0.738 1.00 87.75 191 PHE A C 1
ATOM 1481 O O . PHE A 1 191 ? -2.523 7.543 0.143 1.00 87.75 191 PHE A O 1
ATOM 1488 N N . SER A 1 192 ? -3.913 9.214 0.627 1.00 89.75 192 SER A N 1
ATOM 1489 C CA . SER A 1 192 ? -4.911 8.797 -0.354 1.00 89.75 192 SER A CA 1
ATOM 1490 C C . SER A 1 192 ? -4.389 8.995 -1.782 1.00 89.75 192 SER A C 1
ATOM 1492 O O . SER A 1 192 ? -3.489 9.799 -2.033 1.00 89.75 192 SER A O 1
ATOM 1494 N N . LEU A 1 193 ? -4.967 8.262 -2.736 1.00 90.25 193 LEU A N 1
ATOM 1495 C CA . LEU A 1 193 ? -4.585 8.331 -4.144 1.00 90.25 193 LEU A CA 1
ATOM 1496 C C . LEU A 1 193 ? -5.738 8.848 -5.006 1.00 90.25 193 LEU A C 1
ATOM 1498 O O . LEU A 1 193 ? -6.899 8.487 -4.820 1.00 90.25 193 LEU A O 1
ATOM 1502 N N . ILE A 1 194 ? -5.393 9.684 -5.980 1.00 91.56 194 ILE A N 1
ATOM 1503 C CA . ILE A 1 194 ? -6.267 10.120 -7.065 1.00 91.56 194 ILE A CA 1
ATOM 1504 C C . ILE A 1 194 ? -6.009 9.176 -8.246 1.00 91.56 194 ILE A C 1
ATOM 1506 O O . ILE A 1 194 ? -4.869 9.132 -8.727 1.00 91.56 194 ILE A O 1
ATOM 1510 N N . PRO A 1 195 ? -7.030 8.445 -8.736 1.00 86.19 195 PRO A N 1
ATOM 1511 C CA . PRO A 1 195 ? -6.872 7.521 -9.856 1.00 86.19 195 PRO A CA 1
ATOM 1512 C C . PRO A 1 195 ? -6.219 8.175 -11.083 1.00 86.19 195 PRO A C 1
ATOM 1514 O O . PRO A 1 195 ? -6.520 9.319 -11.432 1.00 86.19 195 PRO A O 1
ATOM 1517 N N . GLY A 1 196 ? -5.325 7.433 -11.732 1.00 84.81 196 GLY A N 1
ATOM 1518 C CA . GLY A 1 196 ? -4.541 7.842 -12.897 1.00 84.81 196 GLY A CA 1
ATOM 1519 C C . GLY A 1 196 ? -3.533 6.754 -13.273 1.00 84.81 196 GLY A C 1
ATOM 1520 O O . GLY A 1 196 ? -3.449 5.738 -12.581 1.00 84.81 196 GLY A O 1
ATOM 1521 N N . ASP A 1 197 ? -2.766 6.976 -14.340 1.00 83.81 197 ASP A N 1
ATOM 1522 C CA . ASP A 1 197 ? -1.669 6.092 -14.752 1.00 83.81 197 ASP A CA 1
ATOM 1523 C C . ASP A 1 197 ? -0.383 6.909 -15.011 1.00 83.81 197 ASP A C 1
ATOM 1525 O O . ASP A 1 197 ? -0.251 7.526 -16.073 1.00 83.81 197 ASP A O 1
ATOM 1529 N N . PRO A 1 198 ? 0.536 7.003 -14.030 1.00 90.31 198 PRO A N 1
ATOM 1530 C CA . PRO A 1 198 ? 0.398 6.514 -12.655 1.00 90.31 198 PRO A CA 1
ATOM 1531 C C . PRO A 1 198 ? -0.635 7.308 -11.838 1.00 90.31 198 PRO A C 1
ATOM 1533 O O . PRO A 1 198 ? -0.967 8.460 -12.144 1.00 90.31 198 PRO A O 1
ATOM 1536 N N . ALA A 1 199 ? -1.132 6.705 -10.757 1.00 91.69 199 ALA A N 1
ATOM 1537 C CA . ALA A 1 199 ? -2.008 7.382 -9.809 1.00 91.69 199 ALA A CA 1
ATOM 1538 C C . ALA A 1 199 ? -1.235 8.468 -9.047 1.00 91.69 199 ALA A C 1
ATOM 1540 O O . ALA A 1 199 ? -0.044 8.329 -8.751 1.00 91.69 199 ALA A O 1
ATOM 1541 N N . ARG A 1 200 ? -1.920 9.571 -8.734 1.00 91.81 200 ARG A N 1
ATOM 1542 C CA . ARG A 1 200 ? -1.310 10.735 -8.079 1.00 91.81 200 ARG A CA 1
ATOM 1543 C C . ARG A 1 200 ? -1.603 10.724 -6.588 1.00 91.81 200 ARG A C 1
ATOM 1545 O O . ARG A 1 200 ? -2.734 10.473 -6.186 1.00 91.81 200 ARG A O 1
ATOM 1552 N N . THR A 1 201 ? -0.608 11.063 -5.782 1.00 90.69 201 THR A N 1
ATOM 1553 C CA . THR A 1 201 ? -0.775 11.273 -4.342 1.00 90.69 201 THR A CA 1
ATOM 1554 C C . THR A 1 201 ? -1.698 12.459 -4.073 1.00 90.69 201 THR A C 1
ATOM 1556 O O . THR A 1 201 ? -1.458 13.557 -4.579 1.00 90.69 201 THR A O 1
ATOM 1559 N N . ASP A 1 202 ? -2.720 12.262 -3.245 1.00 91.06 202 ASP A N 1
ATOM 1560 C CA . ASP A 1 202 ? -3.475 13.358 -2.646 1.00 91.06 202 ASP A CA 1
ATOM 1561 C C . ASP A 1 202 ? -2.801 13.776 -1.338 1.00 91.06 202 ASP A C 1
ATOM 1563 O O . ASP A 1 202 ? -3.010 13.174 -0.287 1.00 91.06 202 ASP A O 1
ATOM 1567 N N . VAL A 1 203 ? -1.968 14.814 -1.402 1.00 86.50 203 VAL A N 1
ATOM 1568 C CA . VAL A 1 203 ? -1.186 15.294 -0.249 1.00 86.50 203 VAL A CA 1
ATOM 1569 C C . VAL A 1 203 ? -2.044 15.853 0.890 1.00 86.50 203 VAL A C 1
ATOM 1571 O O . VAL A 1 203 ? -1.542 16.038 1.994 1.00 86.50 203 VAL A O 1
ATOM 1574 N N . ASN A 1 204 ? -3.326 16.126 0.636 1.00 85.69 204 ASN A N 1
ATOM 1575 C CA . ASN A 1 204 ? -4.233 16.701 1.626 1.00 85.69 204 ASN A CA 1
ATOM 1576 C C . ASN A 1 204 ? -5.091 15.644 2.328 1.00 85.69 204 ASN A C 1
ATOM 1578 O O . ASN A 1 204 ? -5.766 15.961 3.305 1.00 85.69 204 ASN A O 1
ATOM 1582 N N . ASN A 1 205 ? -5.096 14.404 1.836 1.00 86.44 205 ASN A N 1
ATOM 1583 C CA . ASN A 1 205 ? -5.923 13.334 2.374 1.00 86.44 205 ASN A CA 1
ATOM 1584 C C . ASN A 1 205 ? -5.050 12.151 2.785 1.00 86.44 205 ASN A C 1
ATOM 1586 O O . ASN A 1 205 ? -4.267 11.628 1.998 1.00 86.44 205 ASN A O 1
ATOM 1590 N N . TYR A 1 206 ? -5.227 11.701 4.024 1.00 86.25 206 TYR A N 1
ATOM 1591 C CA . TYR A 1 206 ? -4.535 10.537 4.567 1.00 86.25 206 TYR A CA 1
ATOM 1592 C C . TYR A 1 206 ? -5.529 9.431 4.901 1.00 86.25 206 TYR A C 1
ATOM 1594 O O . TYR A 1 206 ? -6.683 9.685 5.262 1.00 86.25 206 TYR A O 1
ATOM 1602 N N . THR A 1 207 ? -5.058 8.195 4.827 1.00 86.75 207 THR A N 1
ATOM 1603 C CA . THR A 1 207 ? -5.833 6.997 5.130 1.00 86.75 207 THR A CA 1
ATOM 1604 C C . THR A 1 207 ? -5.074 6.139 6.127 1.00 86.75 207 THR A C 1
ATOM 1606 O O . THR A 1 207 ? -3.897 5.822 5.936 1.00 86.75 207 THR A O 1
ATOM 1609 N N . LEU A 1 208 ? -5.772 5.757 7.193 1.00 88.69 208 LEU A N 1
ATOM 1610 C CA . LEU A 1 208 ? -5.349 4.727 8.123 1.00 88.69 208 LEU A CA 1
ATOM 1611 C C . LEU A 1 208 ? -6.013 3.411 7.705 1.00 88.69 208 LEU A C 1
ATOM 1613 O O . LEU A 1 208 ? -7.238 3.338 7.621 1.00 88.69 208 LEU A O 1
ATOM 1617 N N . ALA A 1 209 ? -5.219 2.379 7.438 1.00 88.94 209 ALA A N 1
ATOM 1618 C CA . ALA A 1 209 ? -5.716 1.041 7.143 1.00 88.94 209 ALA A CA 1
ATOM 1619 C C . ALA A 1 209 ? -5.374 0.099 8.300 1.00 88.94 209 ALA A C 1
ATOM 1621 O O . ALA A 1 209 ? -4.199 -0.105 8.600 1.00 88.94 209 ALA A O 1
ATOM 1622 N N . LEU A 1 210 ? -6.393 -0.486 8.930 1.00 89.38 210 LEU A N 1
ATOM 1623 C CA . LEU A 1 210 ? -6.241 -1.570 9.896 1.00 89.38 210 LEU A CA 1
ATOM 1624 C C . LEU A 1 210 ? -6.528 -2.886 9.181 1.00 89.38 210 LEU A C 1
ATOM 1626 O O . LEU A 1 210 ? -7.653 -3.136 8.752 1.00 89.38 210 LEU A O 1
ATOM 1630 N N . VAL A 1 211 ? -5.513 -3.729 9.051 1.00 88.50 211 VAL A N 1
ATOM 1631 C CA . VAL A 1 211 ? -5.599 -5.006 8.342 1.00 88.50 211 VAL A CA 1
ATOM 1632 C C . VAL A 1 211 ? -5.436 -6.140 9.341 1.00 88.50 211 VAL A C 1
ATOM 1634 O O . VAL A 1 211 ? -4.435 -6.198 10.043 1.00 88.50 211 VAL A O 1
ATOM 1637 N N . THR A 1 212 ? -6.379 -7.073 9.386 1.00 89.25 212 THR A N 1
ATOM 1638 C CA . THR A 1 212 ? -6.244 -8.311 10.166 1.00 89.25 212 THR A CA 1
ATOM 1639 C C . THR A 1 212 ? -6.367 -9.524 9.258 1.00 89.25 212 THR A C 1
ATOM 1641 O O . THR A 1 212 ? -7.097 -9.496 8.268 1.00 89.25 212 THR A O 1
ATOM 1644 N N . ASN A 1 213 ? -5.640 -10.593 9.569 1.00 86.12 213 ASN A N 1
ATOM 1645 C CA . ASN A 1 213 ? -5.799 -11.872 8.889 1.00 86.12 213 ASN A CA 1
ATOM 1646 C C . ASN A 1 213 ? -6.842 -12.721 9.629 1.00 86.12 213 ASN A C 1
ATOM 1648 O O . ASN A 1 213 ? -6.623 -13.117 10.773 1.00 86.12 213 ASN A O 1
ATOM 1652 N N . VAL A 1 214 ? -7.957 -13.020 8.968 1.00 85.38 214 VAL A N 1
ATOM 1653 C CA . VAL A 1 214 ? -9.009 -13.925 9.460 1.00 85.38 214 VAL A CA 1
ATOM 1654 C C . VAL A 1 214 ? -8.951 -15.302 8.797 1.00 85.38 214 VAL A C 1
ATOM 1656 O O . VAL A 1 214 ? -9.795 -16.156 9.065 1.00 85.38 214 VAL A O 1
ATOM 1659 N N . GLY A 1 215 ? -7.957 -15.530 7.938 1.00 78.06 215 GLY A N 1
ATOM 1660 C CA . GLY A 1 215 ? -7.737 -16.820 7.307 1.00 78.06 215 GLY A CA 1
ATOM 1661 C C . GLY A 1 215 ? -7.346 -17.898 8.322 1.00 78.06 215 GLY A C 1
ATOM 1662 O O . GLY A 1 215 ? -6.744 -17.625 9.362 1.00 78.06 215 GLY A O 1
ATOM 1663 N N . SER A 1 216 ? -7.706 -19.144 8.019 1.00 73.25 216 SER A N 1
ATOM 1664 C CA . SER A 1 216 ? -7.409 -20.313 8.852 1.00 73.25 216 SER A CA 1
ATOM 1665 C C . SER A 1 216 ? -6.544 -21.312 8.084 1.00 73.25 216 SER A C 1
ATOM 1667 O O . SER A 1 216 ? -6.523 -21.309 6.857 1.00 73.25 216 SER A O 1
ATOM 1669 N N . GLY A 1 217 ? -5.776 -22.147 8.791 1.00 59.59 217 GLY A N 1
ATOM 1670 C CA . GLY A 1 217 ? -5.022 -23.238 8.156 1.00 59.59 217 GLY A CA 1
ATOM 1671 C C . GLY A 1 217 ? -3.941 -22.804 7.153 1.00 59.59 217 GLY A C 1
ATOM 1672 O O . GLY A 1 217 ? -3.584 -23.585 6.278 1.00 59.59 217 GLY A O 1
ATOM 1673 N N . GLY A 1 218 ? -3.421 -21.577 7.262 1.00 56.94 218 GLY A N 1
ATOM 1674 C CA . GLY A 1 218 ? -2.426 -21.028 6.330 1.00 56.94 218 GLY A CA 1
ATOM 1675 C C . GLY A 1 218 ? -3.023 -20.330 5.104 1.00 56.94 218 GLY A C 1
ATOM 1676 O O . GLY A 1 218 ? -2.276 -19.716 4.337 1.00 56.94 218 GLY A O 1
ATOM 1677 N N . ASP A 1 219 ? -4.349 -20.354 4.946 1.00 67.06 219 ASP A N 1
ATOM 1678 C CA . ASP A 1 219 ? -5.028 -19.452 4.027 1.00 67.06 219 ASP A CA 1
ATOM 1679 C C . ASP A 1 219 ? -5.019 -18.030 4.584 1.00 67.06 219 ASP A C 1
ATOM 1681 O O . ASP A 1 219 ? -5.046 -17.795 5.792 1.00 67.06 219 ASP A O 1
ATOM 1685 N N . LEU A 1 220 ? -4.929 -17.070 3.673 1.00 67.38 220 LEU A N 1
ATOM 1686 C CA . LEU A 1 220 ? -4.864 -15.652 3.992 1.00 67.38 220 LEU A CA 1
ATOM 1687 C C . LEU A 1 220 ? -6.172 -15.041 3.533 1.00 67.38 220 LEU A C 1
ATOM 1689 O O . LEU A 1 220 ? -6.430 -14.998 2.328 1.00 67.38 220 LEU A O 1
ATOM 1693 N N . ASP A 1 221 ? -6.969 -14.595 4.494 1.00 79.50 221 ASP A N 1
ATOM 1694 C CA . ASP A 1 221 ? -8.171 -13.800 4.263 1.00 79.50 221 ASP A CA 1
ATOM 1695 C C . ASP A 1 221 ? -7.979 -12.499 5.035 1.00 79.50 221 ASP A C 1
ATOM 1697 O O . ASP A 1 221 ? -8.091 -12.467 6.259 1.00 79.50 221 ASP A O 1
ATOM 1701 N N . TYR A 1 222 ? -7.570 -11.442 4.340 1.00 81.81 222 TYR A N 1
ATOM 1702 C CA . TYR A 1 222 ? -7.329 -10.157 4.977 1.00 81.81 222 TYR A CA 1
ATOM 1703 C C . TYR A 1 222 ? -8.628 -9.360 5.046 1.00 81.81 222 TYR A C 1
ATOM 1705 O O . TYR A 1 222 ? -9.288 -9.137 4.033 1.00 81.81 222 TYR A O 1
ATOM 1713 N N . ARG A 1 223 ? -8.964 -8.876 6.241 1.00 85.94 223 ARG A N 1
ATOM 1714 C CA . ARG A 1 223 ? -10.017 -7.882 6.452 1.00 85.94 223 ARG A CA 1
ATOM 1715 C C . ARG A 1 223 ? -9.366 -6.534 6.682 1.00 85.94 223 ARG A C 1
ATOM 1717 O O . ARG A 1 223 ? -8.566 -6.389 7.604 1.00 85.94 223 ARG A O 1
ATOM 1724 N N . THR A 1 224 ? -9.726 -5.574 5.842 1.00 85.94 224 THR A N 1
ATOM 1725 C CA . THR A 1 224 ? -9.182 -4.218 5.871 1.00 85.94 224 THR A CA 1
ATOM 1726 C C . THR A 1 224 ? -10.270 -3.244 6.299 1.00 85.94 224 THR A C 1
ATOM 1728 O O . THR A 1 224 ? -11.340 -3.205 5.697 1.00 85.94 224 THR A O 1
ATOM 1731 N N . TYR A 1 225 ? -9.976 -2.444 7.317 1.00 88.50 225 TYR A N 1
ATOM 1732 C CA . TYR A 1 225 ? -10.805 -1.342 7.789 1.00 88.50 225 TYR A CA 1
ATOM 1733 C C . TYR A 1 225 ? -10.098 -0.039 7.453 1.00 88.50 225 TYR A C 1
ATOM 1735 O O . TYR A 1 225 ? -8.946 0.160 7.840 1.00 88.50 225 TYR A O 1
ATOM 1743 N N . LEU A 1 226 ? -10.774 0.829 6.710 1.00 88.56 226 LEU A N 1
ATOM 1744 C CA . LEU A 1 226 ? -10.202 2.073 6.212 1.00 88.56 226 LEU A CA 1
ATOM 1745 C C . LEU A 1 226 ? -10.835 3.236 6.940 1.00 88.56 226 LEU A C 1
ATOM 1747 O O . LEU A 1 226 ? -12.057 3.367 6.984 1.00 88.56 226 LEU A O 1
ATOM 1751 N N . ILE A 1 227 ? -9.980 4.071 7.505 1.00 87.81 227 ILE A N 1
ATOM 1752 C CA . ILE A 1 227 ? -10.374 5.219 8.297 1.00 87.81 227 ILE A CA 1
ATOM 1753 C C . ILE A 1 227 ? -9.717 6.439 7.652 1.00 87.81 227 ILE A C 1
ATOM 1755 O O . ILE A 1 227 ? -8.492 6.595 7.733 1.00 87.81 227 ILE A O 1
ATOM 1759 N N . PRO A 1 228 ? -10.489 7.297 6.962 1.00 85.44 228 PRO A N 1
ATOM 1760 C CA . PRO A 1 228 ? -10.001 8.595 6.525 1.00 85.44 228 PRO A CA 1
ATOM 1761 C C . PRO A 1 228 ? -9.472 9.361 7.737 1.00 85.44 228 PRO A C 1
ATOM 1763 O O . PRO A 1 228 ? -10.192 9.583 8.706 1.00 85.44 228 PRO A O 1
ATOM 1766 N N . PHE A 1 229 ? -8.210 9.781 7.704 1.00 84.38 229 PHE A N 1
ATOM 1767 C CA . PHE A 1 229 ? -7.580 10.376 8.886 1.00 84.38 229 PHE A CA 1
ATOM 1768 C C . PHE A 1 229 ? -8.255 11.682 9.315 1.00 84.38 229 PHE A C 1
ATOM 1770 O O . PHE A 1 229 ? -8.285 12.003 10.497 1.00 84.38 229 PHE A O 1
ATOM 1777 N N . ARG A 1 230 ? -8.862 12.404 8.365 1.00 82.06 230 ARG A N 1
ATOM 1778 C CA . ARG A 1 230 ? -9.679 13.598 8.631 1.00 82.06 230 ARG A CA 1
ATOM 1779 C C . ARG A 1 230 ? -10.817 13.344 9.622 1.00 82.06 230 ARG A C 1
ATOM 1781 O O . ARG A 1 230 ? -11.174 14.246 10.369 1.00 82.06 230 ARG A O 1
ATOM 1788 N N . ASP A 1 231 ? -11.345 12.121 9.671 1.00 82.94 231 ASP A N 1
ATOM 1789 C CA . ASP A 1 231 ? -12.420 11.753 10.594 1.00 82.94 231 ASP A CA 1
ATOM 1790 C C . ASP A 1 231 ? -11.901 11.715 12.043 1.00 82.94 231 ASP A C 1
ATOM 1792 O O . ASP A 1 231 ? -12.679 11.788 12.988 1.00 82.94 231 ASP A O 1
ATOM 1796 N N . LEU A 1 232 ? -10.576 11.649 12.224 1.00 81.88 232 LEU A N 1
ATOM 1797 C CA . LEU A 1 232 ? -9.882 11.675 13.510 1.00 81.88 232 LEU A CA 1
ATOM 1798 C C . LEU A 1 232 ? -9.345 13.070 13.877 1.00 81.88 232 LEU A C 1
ATOM 1800 O O . LEU A 1 232 ? -8.878 13.247 15.000 1.00 81.88 232 LEU A O 1
ATOM 1804 N N . GLN A 1 233 ? -9.406 14.059 12.972 1.00 72.88 233 GLN A N 1
ATOM 1805 C CA . GLN A 1 233 ? -8.824 15.407 13.134 1.00 72.88 233 GLN A CA 1
ATOM 1806 C C . GLN A 1 233 ? -9.675 16.358 14.007 1.00 72.88 233 GLN A C 1
ATOM 1808 O O . GLN A 1 233 ? -9.741 17.563 13.770 1.00 72.88 233 GLN A O 1
ATOM 1813 N N . GLY A 1 234 ? -10.321 15.831 15.047 1.00 69.00 234 GLY A N 1
ATOM 1814 C CA . GLY A 1 234 ? -11.086 16.600 16.031 1.00 69.00 234 GLY A CA 1
ATOM 1815 C C . GLY A 1 234 ? -10.587 16.370 17.457 1.00 69.00 234 GLY A C 1
ATOM 1816 O O . GLY A 1 234 ? -9.788 15.479 17.719 1.00 69.00 234 GLY A O 1
ATOM 1817 N N . SER A 1 235 ? -11.099 17.141 18.418 1.00 65.69 235 SER A N 1
ATOM 1818 C CA . SER A 1 235 ? -10.786 16.946 19.846 1.00 65.69 235 SER A CA 1
ATOM 1819 C C . SER A 1 235 ? -11.427 15.688 20.453 1.00 65.69 235 SER A C 1
ATOM 1821 O O . SER A 1 235 ? -11.134 15.325 21.594 1.00 65.69 235 SER A O 1
ATOM 1823 N N . GLY A 1 236 ? -12.326 15.036 19.712 1.00 76.00 236 GLY A N 1
ATOM 1824 C CA . GLY A 1 236 ? -13.098 13.885 20.160 1.00 76.00 236 GLY A CA 1
ATOM 1825 C C . GLY A 1 236 ? -12.450 12.544 19.830 1.00 76.00 236 GLY A C 1
ATOM 1826 O O . GLY A 1 236 ? -11.691 12.401 18.877 1.00 76.00 236 GLY A O 1
ATOM 1827 N N . THR A 1 237 ? -12.810 11.534 20.614 1.00 83.00 237 THR A N 1
ATOM 1828 C CA . THR A 1 237 ? -12.501 10.134 20.323 1.00 83.00 237 THR A CA 1
ATOM 1829 C C . THR A 1 237 ? -13.610 9.535 19.459 1.00 83.00 237 THR A C 1
ATOM 1831 O O . THR A 1 237 ? -14.782 9.581 19.837 1.00 83.00 237 THR A O 1
ATOM 1834 N N . 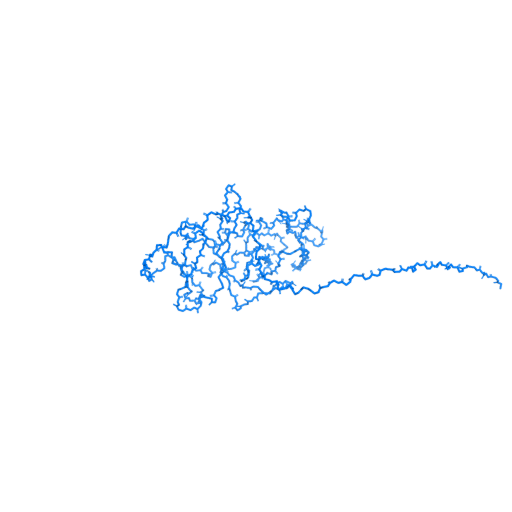VAL A 1 238 ? -13.254 8.936 18.325 1.00 84.44 238 VAL A N 1
ATOM 1835 C CA . VAL A 1 238 ? -14.204 8.318 17.388 1.00 84.44 238 VAL A CA 1
ATOM 1836 C C . VAL A 1 238 ? -14.217 6.808 17.584 1.00 84.44 238 VAL A C 1
ATOM 1838 O O . VAL A 1 238 ? -13.168 6.189 17.731 1.00 84.44 238 VAL A O 1
ATOM 1841 N N . SER A 1 239 ? -15.408 6.208 17.620 1.00 85.50 239 SER A N 1
ATOM 1842 C CA . SER A 1 239 ? -15.577 4.764 17.824 1.00 85.50 239 SER A CA 1
ATOM 1843 C C . SER A 1 239 ? -15.831 4.043 16.505 1.00 85.50 239 SER A C 1
ATOM 1845 O O . SER A 1 239 ? -16.710 4.444 15.747 1.00 85.50 239 SER A O 1
ATOM 1847 N N . TYR A 1 240 ? -15.145 2.927 16.298 1.00 86.00 240 TYR A N 1
ATOM 1848 C CA . TYR A 1 240 ? -15.323 2.023 15.168 1.00 86.00 240 TYR A CA 1
ATOM 1849 C C . TYR A 1 240 ? -15.643 0.620 15.678 1.00 86.00 240 TYR A C 1
ATOM 1851 O O . TYR A 1 240 ? -15.228 0.236 16.772 1.00 86.00 240 TYR A O 1
ATOM 1859 N N . THR A 1 241 ? -16.393 -0.139 14.882 1.00 85.00 241 THR A N 1
ATOM 1860 C CA . THR A 1 241 ? -16.646 -1.563 15.129 1.00 85.00 241 THR A CA 1
ATOM 1861 C C . THR A 1 241 ? -15.891 -2.359 14.074 1.00 85.00 241 THR A C 1
ATOM 1863 O O . THR A 1 241 ? -16.039 -2.094 12.882 1.00 85.00 241 THR A O 1
ATOM 1866 N N . LEU A 1 242 ? -15.048 -3.281 14.521 1.00 85.25 242 LEU A N 1
ATOM 1867 C CA . LEU A 1 242 ? -14.169 -4.108 13.709 1.00 85.25 242 LEU A CA 1
ATOM 1868 C C . LEU A 1 242 ? -14.742 -5.523 13.557 1.00 85.25 242 LEU A C 1
ATOM 1870 O O . LEU A 1 242 ? -15.914 -5.796 13.841 1.00 85.25 242 LEU A O 1
ATOM 1874 N N . TYR A 1 243 ? -13.898 -6.436 13.080 1.00 78.00 243 TYR A N 1
ATOM 1875 C CA . TYR A 1 243 ? -14.273 -7.820 12.836 1.00 78.00 243 TYR A CA 1
ATOM 1876 C C . TYR A 1 243 ? -14.717 -8.493 14.138 1.00 78.00 243 TYR A C 1
ATOM 1878 O O . TYR A 1 243 ? -14.101 -8.306 15.180 1.00 78.00 243 TYR A O 1
ATOM 1886 N N . GLY A 1 244 ? -15.785 -9.291 14.084 1.00 78.31 244 GLY A N 1
ATOM 1887 C CA . GLY A 1 244 ? -16.291 -9.994 15.268 1.00 78.31 244 GLY A CA 1
ATOM 1888 C C . GLY A 1 244 ? -17.001 -9.102 16.296 1.00 78.31 244 GLY A C 1
ATOM 1889 O O . GLY A 1 244 ? -17.288 -9.575 17.390 1.00 78.31 244 GLY A O 1
ATOM 1890 N N . GLY A 1 245 ? -17.306 -7.840 15.964 1.00 80.81 245 GLY A N 1
ATOM 1891 C CA . GLY A 1 245 ? -18.013 -6.915 16.860 1.00 80.81 245 GLY A CA 1
ATOM 1892 C C . GLY A 1 245 ? -17.112 -6.211 17.880 1.00 80.81 245 GLY A C 1
ATOM 1893 O O . GLY A 1 245 ? -17.610 -5.462 18.720 1.00 80.81 245 GLY A O 1
A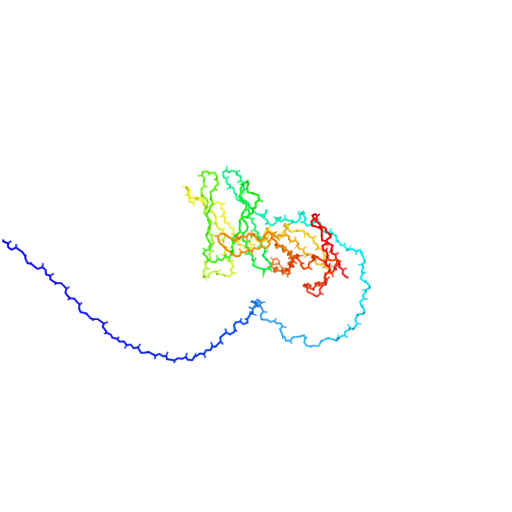TOM 1894 N N . GLU A 1 246 ? -15.797 -6.423 17.795 1.00 81.31 246 GLU A N 1
ATOM 1895 C CA . GLU A 1 246 ? -14.791 -5.714 18.588 1.00 81.31 246 GLU A CA 1
ATOM 1896 C C . GLU A 1 246 ? -14.912 -4.205 18.350 1.00 81.31 246 GLU A C 1
ATOM 1898 O O . GLU A 1 246 ? -15.120 -3.758 17.222 1.00 81.31 246 GLU A O 1
ATOM 1903 N N . ARG A 1 247 ? -14.784 -3.393 19.398 1.00 82.31 247 ARG A N 1
ATOM 1904 C CA . ARG A 1 247 ? -14.851 -1.934 19.270 1.00 82.31 247 ARG A CA 1
ATOM 1905 C C . ARG A 1 247 ? -13.473 -1.350 19.511 1.00 82.31 247 ARG A C 1
ATOM 1907 O O . ARG A 1 247 ? -12.784 -1.757 20.434 1.00 82.31 247 ARG A O 1
ATOM 1914 N N . ILE A 1 248 ? -13.100 -0.373 18.700 1.00 83.69 248 ILE A N 1
ATOM 1915 C CA . ILE A 1 248 ? -11.919 0.452 18.928 1.00 83.69 248 ILE A CA 1
ATOM 1916 C C . ILE A 1 248 ? -12.347 1.905 18.982 1.00 83.69 248 ILE A C 1
ATOM 1918 O O . ILE A 1 248 ? -13.250 2.346 18.271 1.00 83.69 248 ILE A O 1
ATOM 1922 N N . ARG A 1 249 ? -11.687 2.658 19.841 1.00 85.44 249 ARG A N 1
ATOM 1923 C CA . ARG A 1 249 ? -11.805 4.102 19.929 1.00 85.44 249 ARG A CA 1
ATOM 1924 C C . ARG A 1 249 ? -10.479 4.708 19.494 1.00 85.44 249 ARG A C 1
ATOM 1926 O O . ARG A 1 249 ? -9.434 4.243 19.927 1.00 85.44 249 ARG A O 1
ATOM 1933 N N . LEU A 1 250 ? -10.529 5.712 18.627 1.00 85.25 250 LEU A N 1
ATOM 1934 C CA . LEU A 1 250 ? -9.357 6.347 18.032 1.00 85.25 250 LEU A CA 1
ATOM 1935 C C . LEU A 1 250 ? -9.396 7.858 18.235 1.00 85.25 250 LEU A C 1
ATOM 1937 O O . LEU A 1 250 ? -10.461 8.471 18.131 1.00 85.25 250 LEU A O 1
ATOM 1941 N N . ARG A 1 251 ? -8.238 8.465 18.488 1.00 84.69 251 ARG A N 1
ATOM 1942 C CA . ARG A 1 251 ? -8.070 9.924 18.534 1.00 84.69 251 ARG A CA 1
ATOM 1943 C C . ARG A 1 251 ? -6.699 10.312 17.985 1.00 84.69 251 ARG A C 1
ATOM 1945 O O . ARG A 1 251 ? -5.698 9.756 18.425 1.00 84.69 251 ARG A O 1
ATOM 1952 N N . ALA A 1 252 ? -6.646 11.274 17.065 1.00 83.00 252 ALA A N 1
ATOM 1953 C CA . ALA A 1 252 ? -5.380 11.869 16.637 1.00 83.00 252 ALA A CA 1
ATOM 1954 C C . ALA A 1 252 ? -4.919 12.917 17.669 1.00 83.00 252 ALA A C 1
ATOM 1956 O O . ALA A 1 252 ? -5.734 13.718 18.130 1.00 83.00 252 ALA A O 1
ATOM 1957 N N . ARG A 1 253 ? -3.637 12.902 18.060 1.00 73.38 253 ARG A N 1
ATOM 1958 C CA . ARG A 1 253 ? -3.102 13.770 19.130 1.00 73.38 253 ARG A CA 1
ATOM 1959 C C . ARG A 1 253 ? -2.459 15.066 18.635 1.00 73.38 253 ARG A C 1
ATOM 1961 O O . ARG A 1 253 ? -2.774 16.129 19.161 1.00 73.38 253 ARG A O 1
ATOM 1968 N N . THR A 1 254 ? -1.554 14.993 17.664 1.00 63.22 254 THR A N 1
ATOM 1969 C CA . THR A 1 254 ? -0.663 16.109 17.287 1.00 63.22 254 THR A CA 1
ATOM 1970 C C . THR A 1 254 ? -0.153 15.985 15.851 1.00 63.22 254 THR A C 1
ATOM 1972 O O . THR A 1 254 ? -0.367 14.966 15.200 1.00 63.22 254 THR A O 1
ATOM 1975 N N . ASP A 1 255 ? 0.538 17.026 15.379 1.00 51.03 255 ASP A N 1
ATOM 1976 C CA . ASP A 1 255 ? 1.448 17.000 14.227 1.00 51.03 255 ASP A CA 1
ATOM 1977 C C . ASP A 1 255 ? 2.901 17.060 14.761 1.00 51.03 255 ASP A C 1
ATOM 1979 O O . ASP A 1 255 ? 3.211 18.034 15.460 1.00 51.03 255 ASP A O 1
ATOM 1983 N N . PRO A 1 256 ? 3.790 16.062 14.535 1.00 53.25 256 PRO A N 1
ATOM 1984 C CA . PRO A 1 256 ? 3.649 14.856 13.701 1.00 53.25 256 PRO A CA 1
ATOM 1985 C C . PRO A 1 256 ? 2.767 13.756 14.340 1.00 53.25 256 PRO A C 1
ATOM 1987 O O . PRO A 1 256 ? 2.586 13.749 15.560 1.00 53.25 256 PRO A O 1
ATOM 1990 N N . PRO A 1 257 ? 2.165 12.855 13.530 1.00 70.94 257 PRO A N 1
ATOM 1991 C CA . PRO A 1 257 ? 0.912 12.185 13.878 1.00 70.94 257 PRO A CA 1
ATOM 1992 C C . PRO A 1 257 ? 1.070 11.070 14.917 1.00 70.94 257 PRO A C 1
ATOM 1994 O O . PRO A 1 257 ? 1.639 10.019 14.641 1.00 70.94 257 PRO A O 1
ATOM 1997 N N . GLU A 1 258 ? 0.468 11.270 16.086 1.00 78.31 258 GLU A N 1
ATOM 1998 C CA . GLU A 1 258 ? 0.223 10.226 17.086 1.00 78.31 258 GLU A CA 1
ATOM 1999 C C . GLU A 1 258 ? -1.250 9.791 17.056 1.00 78.31 258 GLU A C 1
ATOM 2001 O O . GLU A 1 258 ? -2.157 10.623 16.913 1.00 78.31 258 GLU A O 1
ATOM 2006 N N . LEU A 1 259 ? -1.491 8.490 17.219 1.00 79.25 259 LEU A N 1
ATOM 2007 C CA . LEU A 1 259 ? -2.817 7.884 17.301 1.00 79.25 259 LEU A CA 1
ATOM 2008 C C . LEU A 1 259 ? -3.010 7.218 18.660 1.00 79.25 259 LEU A C 1
ATOM 2010 O O . LEU A 1 259 ? -2.397 6.195 18.947 1.00 79.25 259 LEU A O 1
ATOM 2014 N N . ASP A 1 260 ? -3.916 7.761 19.464 1.00 79.50 260 ASP A N 1
ATOM 2015 C CA . ASP A 1 260 ? -4.397 7.100 20.673 1.00 79.50 260 ASP A CA 1
ATOM 2016 C C . ASP A 1 260 ? -5.428 6.028 20.297 1.00 79.50 260 ASP A C 1
ATOM 2018 O O . ASP A 1 260 ? -6.415 6.312 19.608 1.00 79.50 260 ASP A O 1
ATOM 2022 N N . VAL A 1 261 ? -5.214 4.816 20.796 1.00 77.50 261 VAL A N 1
ATOM 2023 C CA . VAL A 1 261 ? -6.068 3.640 20.664 1.00 77.50 261 VAL A CA 1
ATOM 2024 C C . VAL A 1 261 ? -6.646 3.308 22.036 1.00 77.50 261 VAL A C 1
ATOM 2026 O O . VAL A 1 261 ? -5.913 3.138 23.006 1.00 77.50 261 VAL A O 1
ATOM 2029 N N . PHE A 1 262 ? -7.970 3.192 22.113 1.00 80.81 262 PHE A N 1
ATOM 2030 C CA . PHE A 1 262 ? -8.654 2.705 23.305 1.00 80.81 262 PHE A CA 1
ATOM 2031 C C . PHE A 1 262 ? -9.432 1.431 22.963 1.00 80.81 262 PHE A C 1
ATOM 2033 O O . PHE A 1 262 ? -10.289 1.437 22.068 1.00 80.81 262 PHE A O 1
ATOM 2040 N N . VAL A 1 263 ? -9.137 0.358 23.684 1.00 77.62 263 VAL A N 1
ATOM 2041 C CA . VAL A 1 263 ? -9.753 -0.963 23.589 1.00 77.62 263 VAL A CA 1
ATOM 2042 C C . VAL A 1 263 ? -10.668 -1.121 24.813 1.00 77.62 263 VAL A C 1
ATOM 2044 O O . VAL A 1 263 ? -10.184 -1.096 25.938 1.00 77.62 263 VAL A O 1
ATOM 2047 N N . PRO A 1 264 ? -11.996 -1.178 24.627 1.00 62.72 264 PRO A N 1
ATOM 2048 C CA . PRO A 1 264 ? -12.950 -1.306 25.723 1.00 62.72 264 PRO A CA 1
ATOM 2049 C C . PRO A 1 264 ? -12.935 -2.684 26.392 1.00 62.72 264 PRO A C 1
ATOM 2051 O O . PRO A 1 264 ? -12.522 -3.671 25.739 1.00 62.72 264 PRO A O 1
#

Foldseek 3Di:
DDDDDDDDDDDDDDDDDDDDDDDDDDDPDDDDDDDDDPDDPPPPDDDDDDPDDDDDPPPAFPDKDQQVLQEPLQQALDWFDDPQGTWTWGWDAALVGFIWIWIHDPPRPGTWTHGLDAFQKDWDDDPPWIKIWHWDQDPVCNPFFIWIWIAIPVVRDTRDIDGPVVRHVSSQVSFDWDAAPNFTWGWHKYFHWDDDNRIDGPPVKMKIWTWGFPDPPPDGDIDIDIDTCVVQPDPDWDWDQDPPRFIWTWHWDDPVTMIRIHHD

pLDDT: mean 72.98, std 22.31, range [24.86, 96.0]